Protein AF-A0A7S0WWE0-F1 (afdb_monomer_lite)

Secondary structure (DSSP, 8-state):
-HHHHHHHHHHHHHHTSPPS-------------SS--HHHHHHHHHHHHHHHHHHIIIIIHHHHGGGS-SS--GGG-HHHHHHHHHHHHHHHHHHHHHHHHHTT--HHHHHHHHHHHHHHHHHHHHHHHHTGGGGTTS-HHHHHHHHHHHHHHHHHHHHHHHHHHHHSTT-HHHHHHHHHHHHHHHHHHHHHTTT-HHHHHHHHHHHHHHHHHHHHHHHHIIIII-PPPPSSPPPPPPP-----PPPP-----TTSSS--

Radius of gyration: 21.19 Å; chains: 1; bounding box: 68×33×59 Å

Structure (mmCIF, N/CA/C/O backbone):
data_AF-A0A7S0WWE0-F1
#
_entry.id   AF-A0A7S0WWE0-F1
#
loop_
_atom_site.group_PDB
_atom_site.id
_atom_site.type_symbol
_atom_site.label_atom_id
_atom_site.label_alt_id
_atom_site.label_comp_id
_atom_site.label_asym_id
_atom_site.label_entity_id
_atom_site.label_seq_id
_atom_site.pdbx_PDB_ins_code
_atom_site.Cartn_x
_atom_site.Cartn_y
_atom_site.Cartn_z
_atom_site.occupancy
_atom_site.B_iso_or_equiv
_atom_site.auth_seq_id
_atom_site.auth_comp_id
_atom_site.auth_asym_id
_atom_site.auth_atom_id
_atom_site.pdbx_PDB_model_num
ATOM 1 N N . ALA A 1 1 ? 19.633 -5.329 -17.595 1.00 81.06 1 ALA A N 1
ATOM 2 C CA . ALA A 1 1 ? 20.422 -5.440 -16.347 1.00 81.06 1 ALA A CA 1
ATOM 3 C C . ALA A 1 1 ? 19.847 -4.589 -15.210 1.00 81.06 1 ALA A C 1
ATOM 5 O O . ALA A 1 1 ? 19.417 -5.163 -14.223 1.00 81.06 1 ALA A O 1
ATOM 6 N N . ALA A 1 2 ? 19.767 -3.256 -15.338 1.00 90.12 2 ALA A N 1
ATOM 7 C CA . ALA A 1 2 ? 19.314 -2.392 -14.237 1.00 90.12 2 ALA A CA 1
ATOM 8 C C . ALA A 1 2 ? 17.881 -2.686 -13.740 1.00 90.12 2 ALA A C 1
ATOM 10 O O . ALA A 1 2 ? 17.666 -2.713 -12.535 1.00 90.12 2 ALA A O 1
ATOM 11 N N . PHE A 1 3 ? 16.922 -2.990 -14.626 1.00 92.44 3 PHE A N 1
ATOM 12 C CA . PHE A 1 3 ? 15.552 -3.316 -14.192 1.00 92.44 3 PHE A CA 1
ATOM 13 C C . PHE A 1 3 ? 15.529 -4.560 -13.287 1.00 92.44 3 PHE A C 1
ATOM 15 O O . PHE A 1 3 ? 14.953 -4.538 -12.204 1.00 92.44 3 PHE A O 1
ATOM 22 N N . LEU A 1 4 ? 16.251 -5.614 -13.686 1.00 93.88 4 LEU A N 1
ATOM 23 C CA . LEU A 1 4 ? 16.411 -6.834 -12.890 1.00 93.88 4 LEU A CA 1
ATOM 24 C C . LEU A 1 4 ? 17.127 -6.565 -11.565 1.00 93.88 4 LEU A C 1
ATOM 26 O O . LEU A 1 4 ? 16.723 -7.105 -10.545 1.00 93.88 4 LEU A O 1
ATOM 30 N N . TYR A 1 5 ? 18.140 -5.694 -11.555 1.00 95.25 5 TYR A N 1
ATOM 31 C CA . TYR A 1 5 ? 18.809 -5.281 -10.321 1.00 95.25 5 TYR A CA 1
ATOM 32 C C . TYR A 1 5 ? 17.836 -4.612 -9.335 1.00 95.25 5 TYR A C 1
ATOM 34 O O . TYR A 1 5 ? 17.825 -4.963 -8.156 1.00 95.25 5 TYR A O 1
ATOM 42 N N . GLY A 1 6 ? 16.959 -3.722 -9.818 1.00 94.88 6 GLY A N 1
ATOM 43 C CA . GLY A 1 6 ? 15.857 -3.180 -9.015 1.00 94.88 6 GLY A CA 1
ATOM 44 C C . GLY A 1 6 ? 14.932 -4.280 -8.475 1.00 94.88 6 GLY A C 1
ATOM 45 O O . GLY A 1 6 ? 14.536 -4.244 -7.309 1.00 94.88 6 GLY A O 1
ATOM 46 N N . GLY A 1 7 ? 14.646 -5.298 -9.291 1.00 94.81 7 GLY A N 1
ATOM 47 C CA . GLY A 1 7 ? 13.857 -6.469 -8.901 1.00 94.81 7 GLY A CA 1
ATOM 48 C C . GLY A 1 7 ? 14.510 -7.284 -7.785 1.00 94.81 7 GLY A C 1
ATOM 49 O O . GLY A 1 7 ? 13.852 -7.605 -6.798 1.00 94.81 7 GLY A O 1
ATOM 50 N N . CYS A 1 8 ? 15.813 -7.551 -7.894 1.00 96.31 8 CYS A N 1
ATOM 51 C CA . CYS A 1 8 ? 16.592 -8.253 -6.875 1.00 96.31 8 CYS A CA 1
ATOM 52 C C . CYS A 1 8 ? 16.630 -7.483 -5.550 1.00 96.31 8 CYS A C 1
ATOM 54 O O . CYS A 1 8 ? 16.449 -8.087 -4.498 1.00 96.31 8 CYS A O 1
ATOM 56 N N . LEU A 1 9 ? 16.810 -6.157 -5.587 1.00 96.06 9 LEU A N 1
ATOM 57 C CA . LEU A 1 9 ? 16.776 -5.320 -4.383 1.00 96.06 9 LEU A CA 1
ATOM 58 C C . LEU A 1 9 ? 15.414 -5.380 -3.683 1.00 96.06 9 LEU A C 1
ATOM 60 O O . LEU A 1 9 ? 15.359 -5.509 -2.462 1.00 96.06 9 LEU A O 1
ATOM 64 N N . ARG A 1 10 ? 14.319 -5.317 -4.451 1.00 96.25 10 ARG A N 1
ATOM 65 C CA . ARG A 1 10 ? 12.964 -5.466 -3.905 1.00 96.25 10 ARG A CA 1
ATOM 66 C C . ARG A 1 10 ? 12.756 -6.858 -3.307 1.00 96.25 10 ARG A C 1
ATOM 68 O O . ARG A 1 10 ? 12.256 -6.960 -2.195 1.00 96.25 10 ARG A O 1
ATOM 75 N N . ALA A 1 11 ? 13.155 -7.916 -4.009 1.00 95.19 11 ALA A N 1
ATOM 76 C CA . ALA A 1 11 ? 13.026 -9.287 -3.516 1.00 95.19 11 ALA A CA 1
ATOM 77 C C . ALA A 1 11 ? 13.816 -9.505 -2.216 1.00 95.19 11 ALA A C 1
ATOM 79 O O . ALA A 1 11 ? 13.277 -10.061 -1.263 1.00 95.19 11 ALA A O 1
ATOM 80 N N . LEU A 1 12 ? 15.051 -8.997 -2.150 1.00 94.75 12 LEU A N 1
ATOM 81 C CA . LEU A 1 12 ? 15.867 -9.034 -0.939 1.00 94.75 12 LEU A CA 1
ATOM 82 C C . LEU A 1 12 ? 15.187 -8.282 0.210 1.00 94.75 12 LEU A C 1
ATOM 84 O O . LEU A 1 12 ? 15.175 -8.777 1.329 1.00 94.75 12 LEU A O 1
ATOM 88 N N . ALA A 1 13 ? 14.579 -7.123 -0.060 1.00 94.00 13 ALA A N 1
ATOM 89 C CA . ALA A 1 13 ? 13.851 -6.371 0.957 1.00 94.00 13 ALA A CA 1
ATOM 90 C C . ALA A 1 13 ? 12.669 -7.156 1.539 1.00 94.00 13 ALA A C 1
ATOM 92 O O . ALA A 1 13 ? 12.464 -7.136 2.749 1.00 94.00 13 ALA A O 1
ATOM 93 N N . LEU A 1 14 ? 11.910 -7.858 0.692 1.00 90.75 14 LEU A N 1
ATOM 94 C CA . LEU A 1 14 ? 10.770 -8.669 1.126 1.00 90.75 14 LEU A CA 1
ATOM 95 C C . LEU A 1 14 ? 11.202 -9.877 1.970 1.00 90.75 14 LEU A C 1
ATOM 97 O O . LEU A 1 14 ? 10.462 -10.279 2.857 1.00 90.75 14 LEU A O 1
ATOM 101 N N . GLN A 1 15 ? 12.405 -10.414 1.749 1.00 91.31 15 GLN A N 1
ATOM 102 C CA . GLN A 1 15 ? 12.974 -11.478 2.586 1.00 91.31 15 GLN A CA 1
ATOM 103 C C . GLN A 1 15 ? 13.383 -10.995 3.985 1.00 91.31 15 GLN A C 1
ATOM 105 O O . GLN A 1 15 ? 13.462 -11.809 4.898 1.00 91.31 15 GLN A O 1
ATOM 110 N N . GLN A 1 16 ? 13.633 -9.691 4.165 1.00 88.00 16 GLN A N 1
ATOM 111 C CA . GLN A 1 16 ? 13.931 -9.109 5.481 1.00 88.00 16 GLN A CA 1
ATOM 112 C C . GLN A 1 16 ? 12.673 -8.873 6.329 1.00 88.00 16 GLN A C 1
ATOM 114 O O . GLN A 1 16 ? 12.781 -8.523 7.506 1.00 88.00 16 GLN A O 1
ATOM 119 N N . LEU A 1 17 ? 11.477 -8.994 5.743 1.00 84.94 17 LEU A N 1
ATOM 120 C CA . LEU A 1 17 ? 10.232 -8.820 6.480 1.00 84.94 17 LEU A CA 1
ATOM 121 C C . LEU A 1 17 ? 9.918 -10.100 7.265 1.00 84.94 17 LEU A C 1
ATOM 123 O O . LEU A 1 17 ? 10.020 -11.193 6.704 1.00 84.94 17 LEU A O 1
ATOM 127 N N . PRO A 1 18 ? 9.542 -9.989 8.552 1.00 74.69 18 PRO A N 1
ATOM 128 C CA . PRO A 1 18 ? 9.129 -11.154 9.319 1.00 74.69 18 PRO A CA 1
ATOM 129 C C . PRO A 1 18 ? 7.898 -11.799 8.660 1.00 74.69 18 PRO A C 1
ATOM 131 O O . PRO A 1 18 ? 7.066 -11.078 8.099 1.00 74.69 18 PRO A O 1
ATOM 134 N N . PRO A 1 19 ? 7.756 -13.135 8.715 1.00 60.62 19 PRO A N 1
ATOM 135 C CA . PRO A 1 19 ? 6.516 -13.783 8.307 1.00 60.62 19 PRO A CA 1
ATOM 136 C C . PRO A 1 19 ? 5.354 -13.254 9.164 1.00 60.62 19 PRO A C 1
ATOM 138 O O . PRO A 1 19 ? 5.551 -12.958 10.342 1.00 60.62 19 PRO A O 1
ATOM 141 N N . ASP A 1 20 ? 4.155 -13.146 8.579 1.00 54.38 20 ASP A N 1
ATOM 142 C CA . ASP A 1 20 ? 2.918 -12.637 9.207 1.00 54.38 20 ASP A CA 1
ATOM 143 C C . ASP A 1 20 ? 2.376 -13.560 10.333 1.00 54.38 20 ASP A C 1
ATOM 145 O O . ASP A 1 20 ? 1.205 -13.936 10.355 1.00 54.38 20 ASP A O 1
ATOM 149 N N . SER A 1 21 ? 3.219 -13.977 11.278 1.00 33.00 21 SER A N 1
ATOM 150 C CA . SER A 1 21 ? 2.826 -14.694 12.491 1.00 33.00 21 SER A CA 1
ATOM 151 C C . SER A 1 21 ? 2.664 -13.715 13.659 1.00 33.00 21 SER A C 1
ATOM 153 O O . SER A 1 21 ? 3.581 -12.931 13.918 1.00 33.00 21 SER A O 1
ATOM 155 N N . PRO A 1 22 ? 1.549 -13.762 14.411 1.00 33.97 22 PRO A N 1
ATOM 156 C CA . PRO A 1 22 ? 1.378 -12.962 15.614 1.00 33.97 22 PRO A CA 1
ATOM 157 C C . PRO A 1 22 ? 2.209 -13.582 16.743 1.00 33.97 22 PRO A C 1
ATOM 159 O O . PRO A 1 22 ? 1.710 -14.385 17.524 1.00 33.97 22 PRO A O 1
ATOM 162 N N . SER A 1 23 ? 3.494 -13.248 16.825 1.00 31.91 23 SER A N 1
ATOM 163 C CA . SER A 1 23 ? 4.279 -13.525 18.026 1.00 31.91 23 SER A CA 1
ATOM 164 C C . SER A 1 23 ? 4.277 -12.286 18.911 1.00 31.91 23 SER A C 1
ATOM 166 O O . SER A 1 23 ? 5.028 -11.333 18.699 1.00 31.91 23 SER A O 1
ATOM 168 N N . GLU A 1 24 ? 3.414 -12.315 19.923 1.00 35.09 24 GLU A N 1
ATOM 169 C CA . GLU A 1 24 ? 3.625 -11.589 21.170 1.00 35.09 24 GLU A CA 1
ATOM 170 C C . GLU A 1 24 ? 4.972 -12.025 21.762 1.00 35.09 24 GLU A C 1
ATOM 172 O O . GLU A 1 24 ? 5.032 -13.010 22.487 1.00 35.09 24 GLU A O 1
ATOM 177 N N . GLN A 1 25 ? 6.059 -11.343 21.402 1.00 37.81 25 GLN A N 1
ATOM 178 C CA . GLN A 1 25 ? 7.314 -11.276 22.156 1.00 37.81 25 GLN A CA 1
ATOM 179 C C . GLN A 1 25 ? 8.295 -10.377 21.402 1.00 37.81 25 GLN A C 1
ATOM 181 O O . GLN A 1 25 ? 9.041 -10.820 20.544 1.00 37.81 25 GLN A O 1
ATOM 186 N N . ASP A 1 26 ? 8.280 -9.097 21.755 1.00 35.47 26 ASP A N 1
ATOM 187 C CA . ASP A 1 26 ? 9.503 -8.294 21.806 1.00 35.47 26 ASP A CA 1
ATOM 188 C C . ASP A 1 26 ? 9.369 -7.341 22.999 1.00 35.47 26 ASP A C 1
ATOM 190 O O . ASP A 1 26 ? 9.285 -6.114 22.907 1.00 35.47 26 ASP A O 1
ATOM 194 N N . ALA A 1 27 ? 9.255 -7.963 24.173 1.00 36.34 27 ALA A N 1
ATOM 195 C CA . ALA A 1 27 ? 9.511 -7.308 25.437 1.00 36.34 27 ALA A CA 1
ATOM 196 C C . ALA A 1 27 ? 11.013 -7.422 25.724 1.00 36.34 27 ALA A C 1
ATOM 198 O O . ALA A 1 27 ? 11.480 -8.440 26.217 1.00 36.34 27 ALA A O 1
ATOM 199 N N . GLY A 1 28 ? 11.739 -6.342 25.442 1.00 36.06 28 GLY A N 1
ATOM 200 C CA . GLY A 1 28 ? 12.971 -6.002 26.147 1.00 36.06 28 GLY A CA 1
ATOM 201 C C . GLY A 1 28 ? 14.261 -6.664 25.668 1.00 36.06 28 GLY A C 1
ATOM 202 O O . GLY A 1 28 ? 14.694 -7.666 26.215 1.00 36.06 28 GLY A O 1
ATOM 203 N N . SER A 1 29 ? 14.996 -5.947 24.824 1.00 31.95 29 SER A N 1
ATOM 204 C CA . SER A 1 29 ? 16.431 -5.747 25.050 1.00 31.95 29 SER A CA 1
ATOM 205 C C . SER A 1 29 ? 16.872 -4.493 24.311 1.00 31.95 29 SER A C 1
ATOM 207 O O . SER A 1 29 ? 16.887 -4.436 23.082 1.00 31.95 29 SER A O 1
ATOM 209 N N . GLY A 1 30 ? 17.185 -3.452 25.079 1.00 42.09 30 GLY A N 1
ATOM 210 C CA . GLY A 1 30 ? 17.932 -2.325 24.560 1.00 42.09 30 GLY A CA 1
ATOM 211 C C . GLY A 1 30 ? 19.347 -2.784 24.256 1.00 42.09 30 GLY A C 1
ATOM 212 O O . GLY A 1 30 ? 20.075 -3.124 25.175 1.00 42.09 30 GLY A O 1
ATOM 213 N N . GLU A 1 31 ? 19.733 -2.739 22.988 1.00 31.03 31 GLU A N 1
ATOM 214 C CA . GLU A 1 31 ? 21.127 -2.588 22.595 1.00 31.03 31 GLU A CA 1
ATOM 215 C C . GLU A 1 31 ? 21.185 -1.714 21.343 1.00 31.03 31 GLU A C 1
ATOM 217 O O . GLU A 1 31 ? 20.732 -2.060 20.251 1.00 31.03 31 GLU A O 1
ATOM 222 N N . ALA A 1 32 ? 21.705 -0.507 21.548 1.00 41.16 32 ALA A N 1
ATOM 223 C CA . ALA A 1 32 ? 22.076 0.425 20.506 1.00 41.16 32 ALA A CA 1
ATOM 224 C C . ALA A 1 32 ? 23.346 -0.097 19.815 1.00 41.16 32 ALA A C 1
ATOM 226 O O . ALA A 1 32 ? 24.456 0.309 20.141 1.00 41.16 32 ALA A O 1
ATOM 227 N N . GLY A 1 33 ? 23.173 -1.016 18.866 1.00 31.06 33 GLY A N 1
ATOM 228 C CA . GLY A 1 33 ? 24.190 -1.410 17.892 1.00 31.06 33 GLY A CA 1
ATOM 229 C C . GLY A 1 33 ? 23.866 -0.801 16.529 1.00 31.06 33 GLY A C 1
ATOM 230 O O . GLY A 1 33 ? 22.721 -0.834 16.090 1.00 31.06 33 GLY A O 1
ATOM 231 N N . ALA A 1 34 ? 24.863 -0.230 15.853 1.00 35.03 34 ALA A N 1
ATOM 232 C CA . ALA A 1 34 ? 24.766 0.511 14.590 1.00 35.03 34 ALA A CA 1
ATOM 233 C C . ALA A 1 34 ? 24.442 -0.355 13.344 1.00 35.03 34 ALA A C 1
ATOM 235 O O . ALA A 1 34 ? 25.014 -0.157 12.274 1.00 35.03 34 ALA A O 1
ATOM 236 N N . GLY A 1 35 ? 23.513 -1.304 13.472 1.00 39.62 35 GLY A N 1
ATOM 237 C CA . GLY A 1 35 ? 22.853 -2.008 12.378 1.00 39.62 35 GLY A CA 1
ATOM 238 C C . GLY A 1 35 ? 21.382 -1.605 12.354 1.00 39.62 35 GLY A C 1
ATOM 239 O O . GLY A 1 35 ? 20.665 -1.744 13.343 1.00 39.62 35 GLY A O 1
ATOM 240 N N . ALA A 1 36 ? 20.910 -1.049 11.242 1.00 57.72 36 ALA A N 1
ATOM 241 C CA . ALA A 1 36 ? 19.494 -0.748 11.088 1.00 57.72 36 ALA A CA 1
ATOM 242 C C . ALA A 1 36 ? 18.719 -2.081 11.095 1.00 57.72 36 ALA A C 1
ATOM 244 O O . ALA A 1 36 ? 18.906 -2.871 10.181 1.00 57.72 36 ALA A O 1
ATOM 245 N N . GLY A 1 37 ? 17.896 -2.353 12.120 1.00 80.81 37 GLY A N 1
ATOM 246 C CA . GLY A 1 37 ? 17.170 -3.633 12.236 1.00 80.81 37 GLY A CA 1
ATOM 247 C C . GLY A 1 37 ? 16.348 -4.001 10.981 1.00 80.81 37 GLY A C 1
ATOM 248 O O . GLY A 1 37 ? 16.080 -3.111 10.169 1.00 80.81 37 GLY A O 1
ATOM 249 N N . PRO A 1 38 ? 15.883 -5.259 10.831 1.00 87.06 38 PRO A N 1
ATOM 250 C CA . PRO A 1 38 ? 15.421 -5.826 9.550 1.00 87.06 38 PRO A CA 1
ATOM 251 C C . PRO A 1 38 ? 14.414 -4.961 8.772 1.00 87.06 38 PRO A C 1
ATOM 253 O O . PRO A 1 38 ? 14.542 -4.753 7.568 1.00 87.06 38 PRO A O 1
ATOM 256 N N . LEU A 1 39 ? 13.460 -4.335 9.471 1.00 89.06 39 LEU A N 1
ATOM 257 C CA . LEU A 1 39 ? 12.479 -3.423 8.866 1.00 89.06 39 LEU A CA 1
ATOM 258 C C . LEU A 1 39 ? 13.109 -2.144 8.281 1.00 89.06 39 LEU A C 1
ATOM 260 O O . LEU A 1 39 ? 12.661 -1.626 7.260 1.00 89.06 39 LEU A O 1
ATOM 264 N N . ALA A 1 40 ? 14.131 -1.592 8.934 1.00 90.94 40 ALA A N 1
ATOM 265 C CA . ALA A 1 40 ? 14.839 -0.406 8.457 1.00 90.94 40 ALA A CA 1
ATOM 266 C C . ALA A 1 40 ? 15.753 -0.730 7.264 1.00 90.94 40 ALA A C 1
ATOM 268 O O . ALA A 1 40 ? 15.886 0.088 6.346 1.00 90.94 40 ALA A O 1
ATOM 269 N N . GLU A 1 41 ? 16.337 -1.928 7.253 1.00 93.25 41 GLU A N 1
ATOM 270 C CA . GLU A 1 41 ? 17.057 -2.452 6.097 1.00 93.25 41 GLU A CA 1
ATOM 271 C C . GLU A 1 41 ? 16.115 -2.665 4.904 1.00 93.25 41 GLU A C 1
ATOM 273 O O . GLU A 1 41 ? 16.391 -2.146 3.820 1.00 93.25 41 GLU A O 1
ATOM 278 N N . ALA A 1 42 ? 14.951 -3.292 5.113 1.00 94.69 42 ALA A N 1
ATOM 279 C CA . ALA A 1 42 ? 13.924 -3.465 4.084 1.00 94.69 42 ALA A CA 1
ATOM 280 C C . ALA A 1 42 ? 13.511 -2.124 3.449 1.00 94.69 42 ALA A C 1
ATOM 282 O O . ALA A 1 42 ? 13.517 -1.980 2.226 1.00 94.69 42 ALA A O 1
ATOM 283 N N . VAL A 1 43 ? 13.238 -1.096 4.265 1.00 96.00 43 VAL A N 1
ATOM 284 C CA . VAL A 1 43 ? 12.928 0.263 3.775 1.00 96.00 43 VAL A CA 1
ATOM 285 C C . VAL A 1 43 ? 14.075 0.835 2.941 1.00 96.00 43 VAL A C 1
ATOM 287 O O . VAL A 1 43 ? 13.840 1.457 1.904 1.00 96.00 43 VAL A O 1
ATOM 290 N N . THR A 1 44 ? 15.320 0.631 3.369 1.00 96.38 44 THR A N 1
ATOM 291 C CA . THR A 1 44 ? 16.498 1.116 2.639 1.00 96.38 44 THR A CA 1
ATOM 292 C C . THR A 1 44 ? 16.625 0.428 1.280 1.00 96.38 44 THR A C 1
ATOM 294 O O . THR A 1 44 ? 16.813 1.102 0.266 1.00 96.38 44 THR A O 1
ATOM 297 N N . LEU A 1 45 ? 16.465 -0.893 1.232 1.00 97.19 45 LEU A N 1
ATOM 298 C CA . LEU A 1 45 ? 16.512 -1.677 -0.001 1.00 97.19 45 LEU A CA 1
ATOM 299 C C . LEU A 1 45 ? 15.383 -1.302 -0.970 1.00 97.19 45 LEU A C 1
ATOM 301 O O . LEU A 1 45 ? 15.646 -1.096 -2.154 1.00 97.19 45 LEU A O 1
ATOM 305 N N . LEU A 1 46 ? 14.158 -1.111 -0.476 1.00 97.81 46 LEU A N 1
ATOM 306 C CA . LEU A 1 46 ? 13.024 -0.661 -1.289 1.00 97.81 46 LEU A CA 1
ATOM 307 C C . LEU A 1 46 ? 13.253 0.739 -1.870 1.00 97.81 46 LEU A C 1
ATOM 309 O O . LEU A 1 46 ? 12.987 0.976 -3.047 1.00 97.81 46 LEU A O 1
ATOM 313 N N . ARG A 1 47 ? 13.823 1.665 -1.091 1.00 98.19 47 ARG A N 1
ATOM 314 C CA . ARG A 1 47 ? 14.189 3.002 -1.590 1.00 98.19 47 ARG A CA 1
ATOM 315 C C . ARG A 1 47 ? 15.298 2.955 -2.641 1.00 98.19 47 ARG A C 1
ATOM 317 O O . ARG A 1 47 ? 15.266 3.753 -3.579 1.00 98.19 47 ARG A O 1
ATOM 324 N N . ARG A 1 48 ? 16.256 2.030 -2.514 1.00 97.69 48 ARG A N 1
ATOM 325 C CA . ARG A 1 48 ? 17.275 1.771 -3.547 1.00 97.69 48 ARG A CA 1
ATOM 326 C C . ARG A 1 48 ? 16.647 1.204 -4.816 1.00 97.69 48 ARG A C 1
ATOM 328 O O . ARG A 1 48 ? 16.943 1.707 -5.893 1.00 97.69 48 ARG A O 1
ATOM 335 N N . ALA A 1 49 ? 15.750 0.226 -4.694 1.00 97.88 49 ALA A N 1
ATOM 336 C CA . ALA A 1 49 ? 15.013 -0.331 -5.827 1.00 97.88 49 ALA A CA 1
ATOM 337 C C . ALA A 1 49 ? 14.215 0.758 -6.563 1.00 97.88 49 ALA A C 1
ATOM 339 O O . ALA A 1 49 ? 14.359 0.909 -7.775 1.00 97.88 49 ALA A O 1
ATOM 340 N N . ALA A 1 50 ? 13.470 1.588 -5.822 1.00 98.00 50 ALA A N 1
ATOM 341 C CA . ALA A 1 50 ? 12.755 2.740 -6.371 1.00 98.00 50 ALA A CA 1
ATOM 342 C C . ALA A 1 50 ? 13.692 3.693 -7.130 1.00 98.00 50 ALA A C 1
ATOM 344 O O . ALA A 1 50 ? 13.360 4.150 -8.216 1.00 98.00 50 ALA A O 1
ATOM 345 N N . GLY A 1 51 ? 14.885 3.946 -6.589 1.00 97.81 51 GLY A N 1
ATOM 346 C CA . GLY A 1 51 ? 15.927 4.741 -7.237 1.00 97.81 51 GLY A CA 1
ATOM 347 C C . GLY A 1 51 ? 16.399 4.207 -8.584 1.00 97.81 51 GLY A C 1
ATOM 348 O O . GLY A 1 51 ? 16.600 4.971 -9.525 1.00 97.81 51 GLY A O 1
ATOM 349 N N . VAL A 1 52 ? 16.562 2.887 -8.689 1.00 97.62 52 VAL A N 1
ATOM 350 C CA . VAL A 1 52 ? 16.962 2.221 -9.936 1.00 97.62 52 VAL A CA 1
ATOM 351 C C . VAL A 1 52 ? 15.874 2.369 -11.000 1.00 97.62 52 VAL A C 1
ATOM 353 O O . VAL A 1 52 ? 16.178 2.719 -12.142 1.00 97.62 52 VAL A O 1
ATOM 356 N N . TYR A 1 53 ? 14.612 2.132 -10.633 1.00 97.88 53 TYR A N 1
ATOM 357 C CA . TYR A 1 53 ? 13.478 2.276 -11.549 1.00 97.88 53 TYR A CA 1
ATOM 358 C C . TYR A 1 53 ? 13.239 3.732 -11.963 1.00 97.88 53 TYR A C 1
ATOM 360 O O . TYR A 1 53 ? 12.977 3.997 -13.136 1.00 97.88 53 TYR A O 1
ATOM 368 N N . ASP A 1 54 ? 13.407 4.678 -11.036 1.00 97.38 54 ASP A N 1
ATOM 369 C CA . ASP A 1 54 ? 13.306 6.112 -11.304 1.00 97.38 54 ASP A CA 1
ATOM 370 C C . ASP A 1 54 ? 14.387 6.569 -12.289 1.00 97.38 54 ASP A C 1
ATOM 372 O O . ASP A 1 54 ? 14.084 7.161 -13.326 1.00 97.38 54 ASP A O 1
ATOM 376 N N . TRP A 1 55 ? 15.643 6.183 -12.046 1.00 96.50 55 TRP A N 1
ATOM 377 C CA . TRP A 1 55 ? 16.741 6.459 -12.969 1.00 96.50 55 TRP A CA 1
ATOM 378 C C . TRP A 1 55 ? 16.489 5.857 -14.358 1.00 96.50 55 TRP A C 1
ATOM 380 O O . TRP A 1 55 ? 16.732 6.514 -15.373 1.00 96.50 55 TRP A O 1
ATOM 390 N N . LEU A 1 56 ? 15.965 4.630 -14.429 1.00 95.00 56 LEU A N 1
ATOM 391 C CA . LEU A 1 56 ? 15.593 4.008 -15.700 1.00 95.00 56 LEU A CA 1
ATOM 392 C C . LEU A 1 56 ? 14.507 4.796 -16.429 1.00 95.00 56 LEU A C 1
ATOM 394 O O . LEU A 1 56 ? 14.639 5.026 -17.628 1.00 95.00 56 LEU A O 1
ATOM 398 N N . ALA A 1 57 ? 13.461 5.222 -15.727 1.00 95.25 57 ALA A N 1
ATOM 399 C CA . ALA A 1 57 ? 12.347 5.947 -16.322 1.00 95.25 57 ALA A CA 1
ATOM 400 C C . ALA A 1 57 ? 12.736 7.357 -16.794 1.00 95.25 57 ALA A C 1
ATOM 402 O O . ALA A 1 57 ? 12.260 7.801 -17.839 1.00 95.25 57 ALA A O 1
ATOM 403 N N . VAL A 1 58 ? 13.586 8.058 -16.039 1.00 95.19 58 VAL A N 1
ATOM 404 C CA . VAL A 1 58 ? 13.942 9.464 -16.295 1.00 95.19 58 VAL A CA 1
ATOM 405 C C . VAL A 1 58 ? 15.153 9.599 -17.218 1.00 95.19 58 VAL A C 1
ATOM 407 O O . VAL A 1 58 ? 15.171 10.470 -18.084 1.00 95.19 58 VAL A O 1
ATOM 410 N N . TRP A 1 59 ? 16.163 8.741 -17.063 1.00 92.38 59 TRP A N 1
ATOM 411 C CA . TRP A 1 59 ? 17.445 8.879 -17.760 1.00 92.38 59 TRP A CA 1
ATOM 412 C C . TRP A 1 59 ? 17.766 7.705 -18.678 1.00 92.38 59 TRP A C 1
ATOM 414 O O . TRP A 1 59 ? 18.179 7.919 -19.817 1.00 92.38 59 TRP A O 1
ATOM 424 N N . GLY A 1 60 ? 17.605 6.473 -18.196 1.00 90.75 60 GLY A N 1
ATOM 425 C CA . GLY A 1 60 ? 18.050 5.277 -18.910 1.00 90.75 60 GLY A CA 1
ATOM 426 C C . GLY A 1 60 ? 17.273 5.029 -20.203 1.00 90.75 60 GLY A C 1
ATOM 427 O O . GLY A 1 60 ? 17.837 5.076 -21.296 1.00 90.75 60 GLY A O 1
ATOM 428 N N . LEU A 1 61 ? 15.970 4.778 -20.079 1.00 92.31 61 LEU A N 1
ATOM 429 C CA . LEU A 1 61 ? 15.097 4.388 -21.184 1.00 92.31 61 LEU A CA 1
ATOM 430 C C . LEU A 1 61 ? 14.889 5.501 -22.219 1.00 92.31 61 LEU A C 1
ATOM 432 O O . LEU A 1 61 ? 15.019 5.190 -23.402 1.00 92.31 61 LEU A O 1
ATOM 436 N N . PRO A 1 62 ? 14.662 6.783 -21.857 1.00 93.38 62 PRO A N 1
ATOM 437 C CA . PRO A 1 62 ? 14.501 7.843 -22.857 1.00 93.38 62 PRO A CA 1
ATOM 438 C C . PRO A 1 62 ? 15.676 7.957 -23.840 1.00 93.38 62 PRO A C 1
ATOM 440 O O . PRO A 1 62 ? 15.468 8.223 -25.020 1.00 93.38 62 PRO A O 1
ATOM 443 N N . ARG A 1 63 ? 16.911 7.685 -23.392 1.00 90.69 63 ARG A N 1
ATOM 444 C CA . ARG A 1 63 ? 18.120 7.743 -24.237 1.00 90.69 63 ARG A CA 1
ATOM 445 C C . ARG A 1 63 ? 18.221 6.614 -25.258 1.00 90.69 63 ARG A C 1
ATOM 447 O O . ARG A 1 63 ? 18.900 6.764 -26.271 1.00 90.69 63 ARG A O 1
ATOM 454 N N . VAL A 1 64 ? 17.587 5.478 -24.984 1.00 88.06 64 VAL A N 1
ATOM 455 C CA . VAL A 1 64 ? 17.623 4.297 -25.858 1.00 88.06 64 VAL A CA 1
ATOM 456 C C . VAL A 1 64 ? 16.285 4.028 -26.538 1.00 88.06 64 VAL A C 1
ATOM 458 O O . VAL A 1 64 ? 16.235 3.196 -27.434 1.00 88.06 64 VAL A O 1
ATOM 461 N N . ALA A 1 65 ? 15.225 4.759 -26.176 1.00 85.12 65 ALA A N 1
ATOM 462 C CA . ALA A 1 65 ? 13.853 4.526 -26.619 1.00 85.12 65 ALA A CA 1
ATOM 463 C C . ALA A 1 65 ? 13.707 4.462 -28.145 1.00 85.12 65 ALA A C 1
ATOM 465 O O . ALA A 1 65 ? 13.011 3.583 -28.643 1.00 85.12 65 ALA A O 1
ATOM 466 N N . ALA A 1 66 ? 14.406 5.336 -28.877 1.00 84.31 66 ALA A N 1
ATOM 467 C CA . ALA A 1 66 ? 14.380 5.372 -30.342 1.00 84.31 66 ALA A CA 1
ATOM 468 C C . ALA A 1 66 ? 15.046 4.153 -31.008 1.00 84.31 66 ALA A C 1
ATOM 470 O O . ALA A 1 66 ? 14.811 3.890 -32.181 1.00 84.31 66 ALA A O 1
ATOM 471 N N . LYS A 1 67 ? 15.892 3.421 -30.274 1.00 88.50 67 LYS A N 1
ATOM 472 C CA . LYS A 1 67 ? 16.596 2.222 -30.755 1.00 88.50 67 LYS A CA 1
ATOM 473 C C . LYS A 1 67 ? 15.888 0.926 -30.360 1.00 88.50 67 LYS A C 1
ATOM 475 O O . LYS A 1 67 ? 16.336 -0.147 -30.750 1.00 88.50 67 LYS A O 1
ATOM 480 N N . LEU A 1 68 ? 14.839 1.010 -29.540 1.00 86.19 68 LEU A N 1
ATOM 481 C CA . LEU A 1 68 ? 14.105 -0.160 -29.080 1.00 86.19 68 LEU A CA 1
ATOM 482 C C . LEU A 1 68 ? 13.061 -0.580 -30.123 1.00 86.19 68 LEU A C 1
ATOM 484 O O . LEU A 1 68 ? 12.407 0.290 -30.701 1.00 86.19 68 LEU A O 1
ATOM 488 N N . PRO A 1 69 ? 12.860 -1.892 -30.335 1.00 85.19 69 PRO A N 1
ATOM 489 C CA . PRO A 1 69 ? 11.785 -2.382 -31.188 1.00 85.19 69 PRO A CA 1
ATOM 490 C C . PRO A 1 69 ? 10.414 -1.995 -30.616 1.00 85.19 69 PRO A C 1
ATOM 492 O O . PRO A 1 69 ? 10.276 -1.730 -29.418 1.00 85.19 69 PRO A O 1
ATOM 495 N N . ALA A 1 70 ? 9.395 -1.974 -31.480 1.00 81.31 70 ALA A N 1
ATOM 496 C CA . ALA A 1 70 ? 8.013 -1.731 -31.066 1.00 81.31 70 ALA A CA 1
ATOM 497 C C . ALA A 1 70 ? 7.496 -2.853 -30.147 1.00 81.31 70 ALA A C 1
ATOM 499 O O . ALA A 1 70 ? 6.878 -2.571 -29.123 1.00 81.31 70 ALA A O 1
ATOM 500 N N . ASP A 1 71 ? 7.824 -4.107 -30.474 1.00 82.50 71 ASP A N 1
ATOM 501 C CA . ASP A 1 71 ? 7.537 -5.288 -29.654 1.00 82.50 71 ASP A CA 1
ATOM 502 C C . ASP A 1 71 ? 8.651 -5.509 -28.621 1.00 82.50 71 ASP A C 1
ATOM 504 O O . ASP A 1 71 ? 9.509 -6.385 -28.739 1.00 82.50 71 ASP A O 1
ATOM 508 N N . ARG A 1 72 ? 8.719 -4.600 -27.650 1.00 86.12 72 ARG A N 1
ATOM 509 C CA . ARG A 1 72 ? 9.685 -4.656 -26.549 1.00 86.12 72 ARG A CA 1
ATOM 510 C C . ARG A 1 72 ? 9.012 -5.150 -25.269 1.00 86.12 72 ARG A C 1
ATOM 512 O O . ARG A 1 72 ? 7.846 -4.835 -25.036 1.00 86.12 72 ARG A O 1
ATOM 519 N N . PRO A 1 73 ? 9.755 -5.846 -24.395 1.00 88.19 73 PRO A N 1
ATOM 520 C CA . PRO A 1 73 ? 9.235 -6.275 -23.105 1.00 88.19 73 PRO A CA 1
ATOM 521 C C . PRO A 1 73 ? 8.847 -5.077 -22.227 1.00 88.19 73 PRO A C 1
ATOM 523 O O . PRO A 1 73 ? 9.411 -3.982 -22.345 1.00 88.19 73 PRO A O 1
ATOM 526 N N . ALA A 1 74 ? 7.891 -5.296 -21.323 1.00 88.00 74 ALA A N 1
ATOM 527 C CA . ALA A 1 74 ? 7.297 -4.237 -20.512 1.00 88.00 74 ALA A CA 1
ATOM 528 C C . ALA A 1 74 ? 8.313 -3.551 -19.585 1.00 88.00 74 ALA A C 1
ATOM 530 O O . ALA A 1 74 ? 8.198 -2.367 -19.286 1.00 88.00 74 ALA A O 1
ATOM 531 N N . GLU A 1 75 ? 9.362 -4.264 -19.189 1.00 90.19 75 GLU A N 1
ATOM 532 C CA . GLU A 1 75 ? 10.493 -3.781 -18.398 1.00 90.19 75 GLU A CA 1
ATOM 533 C C . GLU A 1 75 ? 11.287 -2.662 -19.093 1.00 90.19 75 GLU A C 1
ATOM 535 O O . GLU A 1 75 ? 12.037 -1.932 -18.441 1.00 90.19 75 GLU A O 1
ATOM 540 N N . LEU A 1 76 ? 11.131 -2.511 -20.413 1.00 90.44 76 LEU A N 1
ATOM 541 C CA . LEU A 1 76 ? 11.745 -1.444 -21.206 1.00 90.44 76 LEU A CA 1
ATOM 542 C C . LEU A 1 76 ? 10.798 -0.264 -21.464 1.00 90.44 76 LEU A C 1
ATOM 544 O O . LEU A 1 76 ? 11.122 0.632 -22.247 1.00 90.44 76 LEU A O 1
ATOM 548 N N . LEU A 1 77 ? 9.640 -0.235 -20.802 1.00 91.38 77 LEU A N 1
ATOM 549 C CA . LEU A 1 77 ? 8.686 0.865 -20.874 1.00 91.38 77 LEU A CA 1
ATOM 550 C C . LEU A 1 77 ? 8.943 1.882 -19.759 1.00 91.38 77 LEU A C 1
ATOM 552 O O . LEU A 1 77 ? 9.115 1.539 -18.588 1.00 91.38 77 LEU A O 1
ATOM 556 N N . ILE A 1 78 ? 8.921 3.167 -20.120 1.00 93.38 78 ILE A N 1
ATOM 557 C CA . ILE A 1 78 ? 9.075 4.274 -19.162 1.00 93.38 78 ILE A CA 1
ATOM 558 C C . ILE A 1 78 ? 7.939 4.242 -18.129 1.00 93.38 78 ILE A C 1
ATOM 560 O O . ILE A 1 78 ? 8.173 4.455 -16.939 1.00 93.38 78 ILE A O 1
ATOM 564 N N . SER A 1 79 ? 6.717 3.947 -18.577 1.00 93.25 79 SER A N 1
ATOM 565 C CA . SER A 1 79 ? 5.523 3.796 -17.741 1.00 93.25 79 SER A CA 1
ATOM 566 C C . SER A 1 79 ? 5.675 2.662 -16.718 1.00 93.25 79 SER A C 1
ATOM 568 O O . SER A 1 79 ? 5.312 2.838 -15.552 1.00 93.25 79 SER A O 1
ATOM 570 N N . MET A 1 80 ? 6.291 1.539 -17.101 1.00 93.75 80 MET A N 1
ATOM 571 C CA . MET A 1 80 ? 6.612 0.445 -16.178 1.00 93.75 80 MET A CA 1
ATOM 572 C C . MET A 1 80 ? 7.644 0.873 -15.132 1.00 93.75 80 MET A C 1
ATOM 574 O O . MET A 1 80 ? 7.437 0.637 -13.943 1.00 93.75 80 MET A O 1
ATOM 578 N N . GLY A 1 81 ? 8.717 1.561 -15.543 1.00 95.00 81 GLY A N 1
ATOM 579 C CA . GLY A 1 81 ? 9.705 2.115 -14.611 1.00 95.00 81 GLY A CA 1
ATOM 580 C C . GLY A 1 81 ? 9.059 3.032 -13.569 1.00 95.00 81 GLY A C 1
ATOM 581 O O . GLY A 1 81 ? 9.222 2.816 -12.372 1.00 95.00 81 GLY A O 1
ATOM 582 N N . LYS A 1 82 ? 8.223 3.984 -14.006 1.00 96.31 82 LYS A N 1
ATOM 583 C CA . LYS A 1 82 ? 7.463 4.867 -13.102 1.00 96.31 82 LYS A CA 1
ATOM 584 C C . LYS A 1 82 ? 6.554 4.088 -12.150 1.00 96.31 82 LYS A C 1
ATOM 586 O O . LYS A 1 82 ? 6.529 4.385 -10.958 1.00 96.31 82 LYS A O 1
ATOM 591 N N . THR A 1 83 ? 5.838 3.086 -12.659 1.00 95.75 83 THR A N 1
ATOM 592 C CA . THR A 1 83 ? 4.941 2.245 -11.851 1.00 95.75 83 THR A CA 1
ATOM 593 C C . THR A 1 83 ? 5.721 1.501 -10.769 1.00 95.75 83 THR A C 1
ATOM 595 O O . THR A 1 83 ? 5.349 1.552 -9.599 1.00 95.75 83 THR A O 1
ATOM 598 N N . MET A 1 84 ? 6.842 0.870 -11.125 1.00 96.75 84 MET A N 1
ATOM 599 C CA . MET A 1 84 ? 7.673 0.128 -10.175 1.00 96.75 84 MET A CA 1
ATOM 600 C C . MET A 1 84 ? 8.359 1.033 -9.148 1.00 96.75 84 MET A C 1
ATOM 602 O O . MET A 1 84 ? 8.485 0.636 -7.989 1.00 96.75 84 MET A O 1
ATOM 606 N N . THR A 1 85 ? 8.725 2.268 -9.514 1.00 98.06 85 THR A N 1
ATOM 607 C CA . THR A 1 85 ? 9.156 3.283 -8.539 1.00 98.06 85 THR A CA 1
ATOM 608 C C . THR A 1 85 ? 8.080 3.507 -7.480 1.00 98.06 85 THR A C 1
ATOM 610 O O . THR A 1 85 ? 8.384 3.447 -6.289 1.00 98.06 85 THR A O 1
ATOM 613 N N . GLN A 1 86 ? 6.824 3.714 -7.893 1.00 98.12 86 GLN A N 1
ATOM 614 C CA . GLN A 1 86 ? 5.715 3.927 -6.958 1.00 98.12 86 GLN A CA 1
ATOM 615 C C . GLN A 1 86 ? 5.445 2.697 -6.090 1.00 98.12 86 GLN A C 1
ATOM 617 O O . GLN A 1 86 ? 5.298 2.847 -4.882 1.00 98.12 86 GLN A O 1
ATOM 622 N N . VAL A 1 87 ? 5.472 1.487 -6.661 1.00 97.50 87 VAL A N 1
ATOM 623 C CA . VAL A 1 87 ? 5.318 0.228 -5.906 1.00 97.50 87 VAL A CA 1
ATOM 624 C C . VAL A 1 87 ? 6.360 0.123 -4.793 1.00 97.50 87 VAL A C 1
ATOM 626 O O . VAL A 1 87 ? 6.006 -0.064 -3.631 1.00 97.50 87 VAL A O 1
ATOM 629 N N . CYS A 1 88 ? 7.644 0.296 -5.118 1.00 98.12 88 CYS A N 1
ATOM 630 C CA . CYS A 1 88 ? 8.711 0.187 -4.125 1.00 98.12 88 CYS A CA 1
ATOM 631 C C . CYS A 1 88 ? 8.606 1.257 -3.030 1.00 98.12 88 CYS A C 1
ATOM 633 O O . CYS A 1 88 ? 8.875 0.975 -1.862 1.00 98.12 88 CYS A O 1
ATOM 635 N N . LEU A 1 89 ? 8.205 2.484 -3.379 1.00 98.50 89 LEU A N 1
ATOM 636 C CA . LEU A 1 89 ? 7.958 3.525 -2.382 1.00 98.50 89 LEU A CA 1
ATOM 637 C C . LEU A 1 89 ? 6.733 3.206 -1.522 1.00 98.50 89 LEU A C 1
ATOM 639 O O . LEU A 1 89 ? 6.797 3.378 -0.309 1.00 98.50 89 LEU A O 1
ATOM 643 N N . ALA A 1 90 ? 5.642 2.717 -2.108 1.00 98.25 90 ALA A N 1
ATOM 644 C CA . ALA A 1 90 ? 4.433 2.369 -1.372 1.00 98.25 90 ALA A CA 1
ATOM 645 C C . ALA A 1 90 ? 4.710 1.264 -0.342 1.00 98.25 90 ALA A C 1
ATOM 647 O O . ALA A 1 90 ? 4.318 1.392 0.818 1.00 98.25 90 ALA A O 1
ATOM 648 N N . GLU A 1 91 ? 5.475 0.238 -0.723 1.00 97.44 91 GLU A N 1
ATOM 649 C CA . GLU A 1 91 ? 5.944 -0.818 0.180 1.00 97.44 91 GLU A CA 1
ATOM 650 C C . GLU A 1 91 ? 6.848 -0.257 1.291 1.00 97.44 91 GLU A C 1
ATOM 652 O O . GLU A 1 91 ? 6.646 -0.552 2.470 1.00 97.44 91 GLU A O 1
ATOM 657 N N . ALA A 1 92 ? 7.801 0.622 0.959 1.00 97.50 92 ALA A N 1
ATOM 658 C CA . ALA A 1 92 ? 8.678 1.247 1.953 1.00 97.50 92 ALA A CA 1
ATOM 659 C C . ALA A 1 92 ? 7.893 2.119 2.952 1.00 97.50 92 ALA A C 1
ATOM 661 O O . ALA A 1 92 ? 8.181 2.144 4.155 1.00 97.50 92 ALA A O 1
ATOM 662 N N . GLN A 1 93 ? 6.885 2.837 2.457 1.00 97.94 93 GLN A N 1
ATOM 663 C CA . GLN A 1 93 ? 5.986 3.647 3.265 1.00 97.94 93 GLN A CA 1
ATOM 664 C C . GLN A 1 93 ? 5.113 2.760 4.164 1.00 97.94 93 GLN A C 1
ATOM 666 O O . GLN A 1 93 ? 4.958 3.083 5.341 1.00 97.94 93 GLN A O 1
ATOM 671 N N . ALA A 1 94 ? 4.613 1.625 3.663 1.00 96.81 94 ALA A N 1
ATOM 672 C CA . ALA A 1 94 ? 3.838 0.661 4.445 1.00 96.81 94 ALA A CA 1
ATOM 673 C C . ALA A 1 94 ? 4.644 0.104 5.627 1.00 96.81 94 ALA A C 1
ATOM 675 O O . ALA A 1 94 ? 4.158 0.102 6.758 1.00 96.81 94 ALA A O 1
ATOM 676 N N . VAL A 1 95 ? 5.903 -0.292 5.399 1.00 95.62 95 VAL A N 1
ATOM 677 C CA . VAL A 1 95 ? 6.803 -0.763 6.469 1.00 95.62 95 VAL A CA 1
ATOM 678 C C . VAL A 1 95 ? 7.047 0.340 7.506 1.00 95.62 95 VAL A C 1
ATOM 680 O O . VAL A 1 95 ? 7.039 0.092 8.714 1.00 95.62 95 VAL A O 1
ATOM 683 N N . THR A 1 96 ? 7.206 1.585 7.051 1.00 95.00 96 THR A N 1
ATOM 684 C CA . THR A 1 96 ? 7.376 2.748 7.935 1.00 95.00 96 THR A CA 1
ATOM 685 C C . THR A 1 96 ? 6.126 3.007 8.785 1.00 95.00 96 THR A C 1
ATOM 687 O O . THR A 1 96 ? 6.245 3.223 9.993 1.00 95.00 96 THR A O 1
ATOM 690 N N . ALA A 1 97 ? 4.934 2.950 8.183 1.00 95.44 97 ALA A N 1
ATOM 691 C CA . ALA A 1 97 ? 3.655 3.127 8.868 1.00 95.44 97 ALA A CA 1
ATOM 692 C C . ALA A 1 97 ? 3.399 2.010 9.891 1.00 95.44 97 ALA A C 1
ATOM 694 O O . ALA A 1 97 ? 3.025 2.284 11.032 1.00 95.44 97 ALA A O 1
ATOM 695 N N . HIS A 1 98 ? 3.687 0.761 9.519 1.00 93.19 98 HIS A N 1
ATOM 696 C CA . HIS A 1 98 ? 3.585 -0.392 10.410 1.00 93.19 98 HIS A CA 1
ATOM 697 C C . HIS A 1 98 ? 4.488 -0.234 11.643 1.00 93.19 98 HIS A C 1
ATOM 699 O O . HIS A 1 98 ? 4.023 -0.329 12.780 1.00 93.19 98 HIS A O 1
ATOM 705 N N . ARG A 1 99 ? 5.761 0.126 11.434 1.00 91.75 99 ARG A N 1
ATOM 706 C CA . ARG A 1 99 ? 6.718 0.377 12.522 1.00 91.75 99 ARG A CA 1
ATOM 707 C C . ARG A 1 99 ? 6.289 1.535 13.429 1.00 91.75 99 ARG A C 1
ATOM 709 O O . ARG A 1 99 ? 6.538 1.497 14.633 1.00 91.75 99 ARG A O 1
ATOM 716 N N . ALA A 1 100 ? 5.666 2.577 12.875 1.00 91.81 100 ALA A N 1
ATOM 717 C CA . ALA A 1 100 ? 5.134 3.685 13.667 1.00 91.81 100 ALA A CA 1
ATOM 718 C C . ALA A 1 100 ? 3.994 3.222 14.594 1.00 91.81 100 ALA A C 1
ATOM 720 O O . ALA A 1 100 ? 3.988 3.598 15.769 1.00 91.81 100 ALA A O 1
ATOM 721 N N . GLY A 1 101 ? 3.101 2.358 14.097 1.00 89.06 101 GLY A N 1
ATOM 722 C CA . GLY A 1 101 ? 2.036 1.738 14.891 1.00 89.06 101 GLY A CA 1
ATOM 723 C C . GLY A 1 101 ? 2.567 0.878 16.042 1.00 89.06 101 GLY A C 1
ATOM 724 O O . GLY A 1 101 ? 2.126 1.035 17.178 1.00 89.06 101 GLY A O 1
ATOM 725 N N . GLN A 1 102 ? 3.588 0.048 15.791 1.00 88.25 102 GLN A N 1
ATOM 726 C CA . GLN A 1 102 ? 4.223 -0.787 16.827 1.00 88.25 102 GLN A CA 1
ATOM 727 C C . GLN A 1 102 ? 4.863 0.038 17.956 1.00 88.25 102 GLN A C 1
ATOM 729 O O . GLN A 1 102 ? 4.844 -0.351 19.120 1.00 88.25 102 GLN A O 1
ATOM 734 N N . ARG A 1 103 ? 5.403 1.217 17.629 1.00 85.56 103 ARG A N 1
ATOM 735 C CA . ARG A 1 103 ? 6.068 2.117 18.587 1.00 85.56 103 ARG A CA 1
ATOM 736 C C . ARG A 1 103 ? 5.113 2.952 19.438 1.00 85.56 103 ARG A C 1
ATOM 738 O O . ARG A 1 103 ? 5.566 3.879 20.102 1.00 85.56 103 ARG A O 1
ATOM 745 N N . ARG A 1 104 ? 3.809 2.654 19.402 1.00 74.69 104 ARG A N 1
ATOM 746 C CA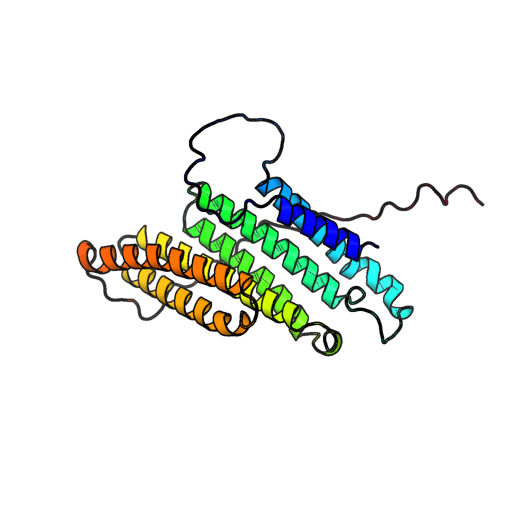 . ARG A 1 104 ? 2.755 3.445 20.060 1.00 74.69 104 ARG A CA 1
ATOM 747 C C . ARG A 1 104 ? 2.807 4.927 19.671 1.00 74.69 104 ARG A C 1
ATOM 749 O O . ARG A 1 104 ? 2.556 5.805 20.494 1.00 74.69 104 ARG A O 1
ATOM 756 N N . SER A 1 105 ? 3.151 5.208 18.412 1.00 82.00 105 SER A N 1
ATOM 757 C CA . SER A 1 105 ? 2.997 6.560 17.868 1.00 82.00 105 SER A CA 1
ATOM 758 C C . SER A 1 105 ? 1.515 6.951 17.897 1.00 82.00 105 SER A C 1
ATOM 760 O O . SER A 1 105 ? 0.649 6.079 17.843 1.00 82.00 105 SER A O 1
ATOM 762 N N . GLY A 1 106 ? 1.213 8.251 17.962 1.00 88.38 106 GLY A N 1
ATOM 763 C CA . GLY A 1 106 ? -0.175 8.725 17.965 1.00 88.38 106 GLY A CA 1
ATOM 764 C C . GLY A 1 106 ? -0.959 8.215 16.751 1.00 88.38 106 GLY A C 1
ATOM 765 O O . GLY A 1 106 ? -0.439 8.246 15.632 1.00 88.38 106 GLY A O 1
ATOM 766 N N . ALA A 1 107 ? -2.196 7.761 16.974 1.00 90.62 107 ALA A N 1
ATOM 767 C CA . ALA A 1 107 ? -3.033 7.132 15.953 1.00 90.62 107 ALA A CA 1
ATOM 768 C C . ALA A 1 107 ? -3.201 8.028 14.715 1.00 90.62 107 ALA A C 1
ATOM 770 O O . ALA A 1 107 ? -2.923 7.571 13.610 1.00 90.62 107 ALA A O 1
ATOM 771 N N . GLY A 1 108 ? -3.473 9.327 14.891 1.00 92.50 108 GLY A N 1
ATOM 772 C CA . GLY A 1 108 ? -3.513 10.292 13.786 1.00 92.50 108 GLY A CA 1
ATOM 773 C C . GLY A 1 108 ? -2.242 10.353 12.920 1.00 92.50 108 GLY A C 1
ATOM 774 O O . GLY A 1 108 ? -2.336 10.438 11.695 1.00 92.50 108 GLY A O 1
ATOM 775 N N . LEU A 1 109 ? -1.039 10.233 13.506 1.00 94.38 109 LEU A N 1
ATOM 776 C CA . LEU A 1 109 ? 0.205 10.175 12.721 1.00 94.38 109 LEU A CA 1
ATOM 777 C C . LEU A 1 109 ? 0.265 8.890 11.889 1.00 94.38 109 LEU A C 1
ATOM 779 O O . LEU A 1 109 ? 0.640 8.940 10.718 1.00 94.38 109 LEU A O 1
ATOM 783 N N . VAL A 1 110 ? -0.083 7.749 12.487 1.00 96.00 110 VAL A N 1
ATOM 784 C CA . VAL A 1 110 ? -0.079 6.453 11.795 1.00 96.00 110 VAL A CA 1
ATOM 785 C C . VAL A 1 110 ? -1.104 6.454 10.658 1.00 96.00 110 VAL A C 1
ATOM 787 O O . VAL A 1 110 ? -0.782 6.003 9.559 1.00 96.00 110 VAL A O 1
ATOM 790 N N . THR A 1 111 ? -2.275 7.058 10.871 1.00 96.62 111 THR A N 1
ATOM 791 C CA . THR A 1 111 ? -3.283 7.293 9.832 1.00 96.62 111 THR A CA 1
ATOM 792 C C . THR A 1 111 ? -2.695 8.077 8.660 1.00 96.62 111 THR A C 1
ATOM 794 O O . THR A 1 111 ? -2.711 7.576 7.539 1.00 96.62 111 THR A O 1
ATOM 797 N N . SER A 1 112 ? -2.085 9.248 8.893 1.00 97.44 112 SER A N 1
ATOM 798 C CA . SER A 1 112 ? -1.456 10.044 7.822 1.00 97.44 112 SER A CA 1
ATOM 799 C C . SER A 1 112 ? -0.361 9.289 7.057 1.00 97.44 112 SER A C 1
ATOM 801 O O . SER A 1 112 ? -0.193 9.496 5.852 1.00 97.44 112 SER A O 1
ATOM 803 N N . LEU A 1 113 ? 0.389 8.404 7.725 1.00 97.88 113 LEU A N 1
ATOM 804 C CA . LEU A 1 113 ? 1.402 7.572 7.066 1.00 97.88 113 LEU A CA 1
ATOM 805 C C . LEU A 1 113 ? 0.773 6.520 6.140 1.00 97.88 113 LEU A C 1
ATOM 807 O O . LEU A 1 113 ? 1.299 6.310 5.044 1.00 97.88 113 LEU A O 1
ATOM 811 N N . TRP A 1 114 ? -0.334 5.889 6.550 1.00 97.94 114 TRP A N 1
ATOM 812 C CA . TRP A 1 114 ? -1.089 4.952 5.709 1.00 97.94 114 TRP A CA 1
ATOM 813 C C . TRP A 1 114 ? -1.820 5.650 4.560 1.00 97.94 114 TRP A C 1
ATOM 815 O O . TRP A 1 114 ? -1.828 5.112 3.456 1.00 97.94 114 TRP A O 1
ATOM 825 N N . VAL A 1 115 ? -2.340 6.865 4.765 1.00 97.94 115 VAL A N 1
ATOM 826 C CA . VAL A 1 115 ? -2.878 7.693 3.669 1.00 97.94 115 VAL A CA 1
ATOM 827 C C . VAL A 1 115 ? -1.778 7.986 2.644 1.00 97.94 115 VAL A C 1
ATOM 829 O O . VAL A 1 115 ? -1.978 7.766 1.455 1.00 97.94 115 VAL A O 1
ATOM 832 N N . GLY A 1 116 ? -0.574 8.360 3.092 1.00 97.94 116 GLY A N 1
ATOM 833 C CA . GLY A 1 116 ? 0.572 8.529 2.191 1.00 97.94 116 GLY A CA 1
ATOM 834 C C . GLY A 1 116 ? 0.975 7.238 1.459 1.00 97.94 116 GLY A C 1
ATOM 835 O O . GLY A 1 116 ? 1.430 7.291 0.323 1.00 97.94 116 GLY A O 1
ATOM 836 N N . CYS A 1 117 ? 0.795 6.065 2.076 1.00 98.06 117 CYS A N 1
ATOM 837 C CA . CYS A 1 117 ? 0.993 4.777 1.403 1.00 98.06 117 CYS A CA 1
ATOM 838 C C . CYS A 1 117 ? -0.063 4.549 0.311 1.00 98.06 117 CYS A C 1
ATOM 840 O O . CYS A 1 117 ? 0.285 4.172 -0.806 1.00 98.06 117 CYS A O 1
ATOM 842 N N . TRP A 1 118 ? -1.336 4.815 0.617 1.00 98.12 118 TRP A N 1
ATOM 843 C CA . TRP A 1 118 ? -2.438 4.701 -0.337 1.00 98.12 118 TRP A CA 1
ATOM 844 C C . TRP A 1 118 ? -2.234 5.605 -1.560 1.00 98.12 118 TRP A C 1
ATOM 846 O O . TRP A 1 118 ? -2.375 5.131 -2.685 1.00 98.12 118 TRP A O 1
ATOM 856 N N . GLU A 1 119 ? -1.797 6.852 -1.373 1.00 97.75 119 GLU A N 1
ATOM 857 C CA . GLU A 1 119 ? -1.509 7.762 -2.492 1.00 97.75 119 GLU A CA 1
ATOM 858 C C . GLU A 1 119 ? -0.422 7.245 -3.438 1.00 97.75 119 GLU A C 1
ATOM 860 O O . GLU A 1 119 ? -0.530 7.413 -4.653 1.00 97.75 119 GLU A O 1
ATOM 865 N N . LEU A 1 120 ? 0.615 6.591 -2.910 1.00 98.31 120 LEU A N 1
ATOM 866 C CA . LEU A 1 120 ? 1.667 5.996 -3.737 1.00 98.31 120 LEU A CA 1
ATOM 867 C C . LEU A 1 120 ? 1.119 4.828 -4.575 1.00 98.31 120 LEU A C 1
ATOM 869 O O . LEU A 1 120 ? 1.449 4.711 -5.757 1.00 98.31 120 LEU A O 1
ATOM 873 N N . TRP A 1 121 ? 0.234 4.000 -4.006 1.00 97.81 121 TRP A N 1
ATOM 874 C CA . TRP A 1 121 ? -0.456 2.946 -4.759 1.00 97.81 121 TRP A CA 1
ATOM 875 C C . TRP A 1 121 ? -1.351 3.522 -5.862 1.00 97.81 121 TRP A C 1
ATOM 877 O O . TRP A 1 121 ? -1.275 3.064 -7.004 1.00 97.81 121 TRP A O 1
ATOM 887 N N . GLU A 1 122 ? -2.136 4.558 -5.555 1.00 96.69 122 GLU A N 1
ATOM 888 C CA . GLU A 1 122 ? -2.982 5.257 -6.532 1.00 96.69 122 GLU A CA 1
ATOM 889 C C . GLU A 1 122 ? -2.154 5.901 -7.647 1.00 96.69 122 GLU A C 1
ATOM 891 O O . GLU A 1 122 ? -2.511 5.806 -8.820 1.00 96.69 122 GLU A O 1
ATOM 896 N N . ALA A 1 123 ? -1.004 6.499 -7.325 1.00 96.88 123 ALA A N 1
ATOM 897 C CA . ALA A 1 123 ? -0.097 7.058 -8.323 1.00 96.88 123 ALA A CA 1
ATOM 898 C C . ALA A 1 123 ? 0.445 5.978 -9.278 1.00 96.88 123 ALA A C 1
ATOM 900 O O . ALA A 1 123 ? 0.526 6.195 -10.495 1.00 96.88 123 ALA A O 1
ATOM 901 N N . GLY A 1 124 ? 0.778 4.795 -8.752 1.00 95.44 124 GLY A N 1
ATOM 902 C CA . GLY A 1 124 ? 1.163 3.633 -9.555 1.00 95.44 124 GLY A CA 1
ATOM 903 C C . GLY A 1 124 ? 0.021 3.132 -10.447 1.00 95.44 124 GLY A C 1
ATOM 904 O O . GLY A 1 124 ? 0.198 2.980 -11.657 1.00 95.44 124 GLY A O 1
ATOM 905 N N . ALA A 1 125 ? -1.174 2.947 -9.880 1.00 93.94 125 ALA A N 1
ATOM 906 C CA . ALA A 1 125 ? -2.365 2.512 -10.611 1.00 93.94 125 ALA A CA 1
ATOM 907 C C . ALA A 1 125 ? -2.776 3.507 -11.709 1.00 93.94 125 ALA A C 1
ATOM 909 O O . ALA A 1 125 ? -3.080 3.107 -12.836 1.00 93.94 125 ALA A O 1
ATOM 910 N N . LYS A 1 126 ? -2.714 4.810 -11.415 1.00 94.62 126 LYS A N 1
ATOM 911 C CA . LYS A 1 126 ? -2.961 5.883 -12.381 1.00 94.62 126 LYS A CA 1
ATOM 912 C C . LYS A 1 126 ? -1.962 5.834 -13.532 1.00 94.62 126 LYS A C 1
ATOM 914 O O . LYS A 1 126 ? -2.371 5.913 -14.683 1.00 94.62 126 LYS A O 1
ATOM 919 N N . THR A 1 127 ? -0.678 5.614 -13.245 1.00 93.62 127 THR A N 1
ATOM 920 C CA . THR A 1 127 ? 0.349 5.474 -14.290 1.00 93.62 127 THR A CA 1
ATOM 921 C C . THR A 1 127 ? 0.020 4.327 -15.253 1.00 93.62 127 THR A C 1
ATOM 923 O O . THR A 1 127 ? 0.144 4.502 -16.466 1.00 93.62 127 THR A O 1
ATOM 926 N N . LEU A 1 128 ? -0.462 3.183 -14.749 1.00 89.31 128 LEU A N 1
ATOM 927 C CA . LEU A 1 128 ? -0.919 2.083 -15.608 1.00 89.31 128 LEU A CA 1
ATOM 928 C C . LEU A 1 128 ? -2.153 2.444 -16.440 1.00 89.31 128 LEU A C 1
ATOM 930 O O . LEU A 1 128 ? -2.256 2.049 -17.602 1.00 89.31 128 LEU A O 1
ATOM 934 N N . LYS A 1 129 ? -3.114 3.150 -15.839 1.00 90.00 129 LYS A N 1
ATOM 935 C CA . LYS A 1 129 ? -4.363 3.547 -16.499 1.00 90.00 129 LYS A CA 1
ATOM 936 C C . LYS A 1 129 ? -4.107 4.551 -17.623 1.00 90.00 129 LYS A C 1
ATOM 938 O O . LYS A 1 129 ? -4.589 4.352 -18.738 1.00 90.00 129 LYS A O 1
ATOM 943 N N . ASP A 1 130 ? -3.298 5.568 -17.352 1.00 91.75 130 ASP A N 1
ATOM 944 C CA . ASP A 1 130 ? -2.972 6.638 -18.300 1.00 91.75 130 ASP A CA 1
ATOM 945 C C . ASP A 1 130 ? -2.163 6.120 -19.503 1.00 91.75 130 ASP A C 1
ATOM 947 O O . ASP A 1 130 ? -2.174 6.731 -20.566 1.00 91.75 130 ASP A O 1
ATOM 951 N N . ASN A 1 131 ? -1.502 4.965 -19.366 1.00 88.75 131 ASN A N 1
ATOM 952 C CA . ASN A 1 131 ? -0.700 4.345 -20.421 1.00 88.75 131 ASN A CA 1
ATOM 953 C C . ASN A 1 131 ? -1.254 2.965 -20.811 1.00 88.75 131 ASN A C 1
ATOM 955 O O . ASN A 1 131 ? -0.493 2.041 -21.055 1.00 88.75 131 ASN A O 1
ATOM 959 N N . THR A 1 132 ? -2.577 2.781 -20.863 1.00 83.56 132 THR A N 1
ATOM 960 C CA . THR A 1 132 ? -3.183 1.447 -21.071 1.00 83.56 132 THR A CA 1
ATOM 961 C C . THR A 1 132 ? -2.635 0.697 -22.298 1.00 83.56 132 THR A C 1
ATOM 963 O O . THR A 1 132 ? -2.425 -0.510 -22.206 1.00 83.56 132 THR A O 1
ATOM 966 N N . ALA A 1 133 ? -2.315 1.402 -23.390 1.00 81.62 133 ALA A N 1
ATOM 967 C CA . ALA A 1 133 ? -1.734 0.814 -24.601 1.00 81.62 133 ALA A CA 1
ATOM 968 C C . ALA A 1 133 ? -0.374 0.123 -24.370 1.00 81.62 133 ALA A C 1
ATOM 970 O O . ALA A 1 133 ? -0.089 -0.892 -25.003 1.00 81.62 133 ALA A O 1
ATOM 971 N N . ASP A 1 134 ? 0.425 0.625 -23.425 1.00 78.06 134 ASP A N 1
ATOM 972 C CA . ASP A 1 134 ? 1.727 0.064 -23.038 1.00 78.06 134 ASP A CA 1
ATOM 973 C C . ASP A 1 134 ? 1.584 -1.283 -22.306 1.00 78.06 134 ASP A C 1
ATOM 975 O O . ASP A 1 134 ? 2.528 -2.067 -22.234 1.00 78.06 134 ASP A O 1
ATOM 979 N N . PHE A 1 135 ? 0.402 -1.567 -21.751 1.00 74.31 135 PHE A N 1
ATOM 980 C CA . PHE A 1 135 ? 0.160 -2.688 -20.841 1.00 74.31 135 PHE A CA 1
ATOM 981 C C . PHE A 1 135 ? -0.766 -3.758 -21.424 1.00 74.31 135 PHE A C 1
ATOM 983 O O . PHE A 1 135 ? -1.260 -4.600 -20.675 1.00 74.31 135 PHE A O 1
ATOM 990 N N . ASN A 1 136 ? -0.999 -3.755 -22.739 1.00 73.56 136 ASN A N 1
ATOM 991 C CA . ASN A 1 136 ? -1.854 -4.747 -23.404 1.00 73.56 136 ASN A CA 1
ATOM 992 C C . ASN A 1 136 ? -1.316 -6.183 -23.271 1.00 73.56 136 ASN A C 1
ATOM 994 O O . ASN A 1 136 ? -2.087 -7.137 -23.277 1.00 73.56 136 ASN A O 1
ATOM 998 N N . THR A 1 137 ? 0.002 -6.336 -23.130 1.00 69.62 137 THR A N 1
ATOM 999 C CA . THR A 1 137 ? 0.687 -7.626 -22.944 1.00 69.62 137 THR A CA 1
ATOM 1000 C C . THR A 1 137 ? 1.012 -7.926 -21.479 1.00 69.62 137 THR A C 1
ATOM 1002 O O . THR A 1 137 ? 1.491 -9.014 -21.158 1.00 69.62 137 THR A O 1
ATOM 1005 N N . VAL A 1 138 ? 0.770 -6.976 -20.569 1.00 69.88 138 VAL A N 1
ATOM 1006 C CA . VAL A 1 138 ? 1.152 -7.102 -19.160 1.00 69.88 138 VAL A CA 1
ATOM 1007 C C . VAL A 1 138 ? 0.079 -7.852 -18.391 1.00 69.88 138 VAL A C 1
ATOM 1009 O O . VAL A 1 138 ? -1.111 -7.559 -18.491 1.00 69.88 138 VAL A O 1
ATOM 1012 N N . SER A 1 139 ? 0.524 -8.820 -17.588 1.00 73.88 139 SER A N 1
ATOM 1013 C CA . SER A 1 139 ? -0.357 -9.634 -16.759 1.00 73.88 139 SER A CA 1
ATOM 1014 C C . SER A 1 139 ? -1.255 -8.762 -15.882 1.00 73.88 139 SER A C 1
ATOM 1016 O O . SER A 1 139 ? -0.784 -7.912 -15.121 1.00 73.88 139 SER A O 1
ATOM 1018 N N . ASP A 1 140 ? -2.551 -9.061 -15.914 1.00 85.38 140 ASP A N 1
ATOM 1019 C CA . ASP A 1 140 ? -3.565 -8.467 -15.042 1.00 85.38 140 ASP A CA 1
ATOM 1020 C C . ASP A 1 140 ? -3.221 -8.604 -13.542 1.00 85.38 140 ASP A C 1
ATOM 1022 O O . ASP A 1 140 ? -3.647 -7.808 -12.706 1.00 85.38 140 ASP A O 1
ATOM 1026 N N . ARG A 1 141 ? -2.342 -9.556 -13.197 1.00 88.62 141 ARG A N 1
ATOM 1027 C CA . ARG A 1 141 ? -1.805 -9.725 -11.845 1.00 88.62 141 ARG A CA 1
ATOM 1028 C C . ARG A 1 141 ? -1.189 -8.439 -11.281 1.00 88.62 141 ARG A C 1
ATOM 1030 O O . ARG A 1 141 ? -1.371 -8.176 -10.098 1.00 88.62 141 ARG A O 1
ATOM 1037 N N . LEU A 1 142 ? -0.504 -7.618 -12.087 1.00 89.31 142 LEU A N 1
ATOM 1038 C CA . LEU A 1 142 ? 0.067 -6.350 -11.603 1.00 89.31 142 LEU A CA 1
ATOM 1039 C C . LEU A 1 142 ? -1.024 -5.321 -11.271 1.00 89.31 142 LEU A C 1
ATOM 1041 O O . LEU A 1 142 ? -0.933 -4.633 -10.254 1.00 89.31 142 LEU A O 1
ATOM 1045 N N . ARG A 1 143 ? -2.071 -5.234 -12.101 1.00 90.06 143 ARG A N 1
ATOM 1046 C CA . ARG A 1 143 ? -3.209 -4.329 -11.869 1.00 90.06 143 ARG A CA 1
ATOM 1047 C C . ARG A 1 143 ? -3.944 -4.712 -10.590 1.00 90.06 143 ARG A C 1
ATOM 1049 O O . ARG A 1 143 ? -4.187 -3.851 -9.748 1.00 90.06 143 ARG A O 1
ATOM 1056 N N . ARG A 1 144 ? -4.213 -6.009 -10.411 1.00 92.06 144 ARG A N 1
ATOM 1057 C CA . ARG A 1 144 ? -4.797 -6.544 -9.176 1.00 92.06 144 ARG A CA 1
ATOM 1058 C C . ARG A 1 144 ? -3.910 -6.289 -7.962 1.00 92.06 144 ARG A C 1
ATOM 1060 O O . ARG A 1 144 ? -4.420 -5.861 -6.935 1.00 92.06 144 ARG A O 1
ATOM 1067 N N . PHE A 1 145 ? -2.596 -6.470 -8.089 1.00 93.12 145 PHE A N 1
ATOM 1068 C CA . PHE A 1 145 ? -1.654 -6.204 -7.001 1.00 93.12 145 PHE A CA 1
ATOM 1069 C C . PHE A 1 145 ? -1.693 -4.740 -6.533 1.00 93.12 145 PHE A C 1
ATOM 1071 O O . PHE A 1 145 ? -1.787 -4.492 -5.335 1.00 93.12 145 PHE A O 1
ATOM 1078 N N . LEU A 1 146 ? -1.692 -3.774 -7.459 1.00 93.81 146 LEU A N 1
ATOM 1079 C CA . LEU A 1 146 ? -1.814 -2.347 -7.125 1.00 93.81 146 LEU A CA 1
ATOM 1080 C C . LEU A 1 146 ? -3.166 -2.019 -6.478 1.00 93.81 146 LEU A C 1
ATOM 1082 O O . LEU A 1 146 ? -3.203 -1.296 -5.485 1.00 93.81 146 LEU A O 1
ATOM 1086 N N . ALA A 1 147 ? -4.261 -2.566 -7.016 1.00 93.06 147 ALA A N 1
ATOM 1087 C CA . ALA A 1 147 ? -5.605 -2.348 -6.482 1.00 93.06 147 ALA A CA 1
ATOM 1088 C C . ALA A 1 147 ? -5.742 -2.892 -5.050 1.00 93.06 147 ALA A C 1
ATOM 1090 O O . ALA A 1 147 ? -6.187 -2.176 -4.153 1.00 93.06 147 ALA A O 1
ATOM 1091 N N . ILE A 1 148 ? -5.291 -4.129 -4.817 1.00 94.94 148 ILE A N 1
ATOM 1092 C CA . ILE A 1 148 ? -5.295 -4.756 -3.490 1.00 94.94 148 ILE A CA 1
ATOM 1093 C C . ILE A 1 148 ? -4.378 -3.984 -2.533 1.00 94.94 148 ILE A C 1
ATOM 1095 O O . ILE A 1 148 ? -4.782 -3.695 -1.409 1.00 94.94 148 ILE A O 1
ATOM 1099 N N . GLY A 1 149 ? -3.170 -3.603 -2.966 1.00 95.56 149 GLY A N 1
ATOM 1100 C CA . GLY A 1 149 ? -2.229 -2.825 -2.155 1.00 95.56 149 GLY A CA 1
ATOM 1101 C C . GLY A 1 149 ? -2.800 -1.474 -1.714 1.00 95.56 149 GLY A C 1
ATOM 1102 O O . GLY A 1 149 ? -2.745 -1.136 -0.528 1.00 95.56 149 GLY A O 1
ATOM 1103 N N . GLY A 1 150 ? -3.420 -0.738 -2.641 1.00 96.12 150 GLY A N 1
ATOM 1104 C CA . GLY A 1 150 ? -4.085 0.533 -2.355 1.00 96.12 150 GLY A CA 1
ATOM 1105 C C . GLY A 1 150 ? -5.259 0.380 -1.390 1.00 96.12 150 GLY A C 1
ATOM 1106 O O . GLY A 1 150 ? -5.359 1.127 -0.415 1.00 96.12 150 GLY A O 1
ATOM 1107 N N . ALA A 1 151 ? -6.107 -0.627 -1.595 1.00 95.81 151 ALA A N 1
ATOM 1108 C CA . ALA A 1 151 ? -7.239 -0.886 -0.713 1.00 95.81 151 ALA A CA 1
ATOM 1109 C C . ALA A 1 151 ? -6.820 -1.327 0.693 1.00 95.81 151 ALA A C 1
ATOM 1111 O O . ALA A 1 151 ? -7.392 -0.845 1.669 1.00 95.81 151 ALA A O 1
ATOM 1112 N N . LEU A 1 152 ? -5.795 -2.176 0.822 1.00 96.12 152 LEU A N 1
ATOM 1113 C CA . LEU A 1 152 ? -5.228 -2.547 2.121 1.00 96.12 152 LEU A CA 1
ATOM 1114 C C . LEU A 1 152 ? -4.657 -1.322 2.845 1.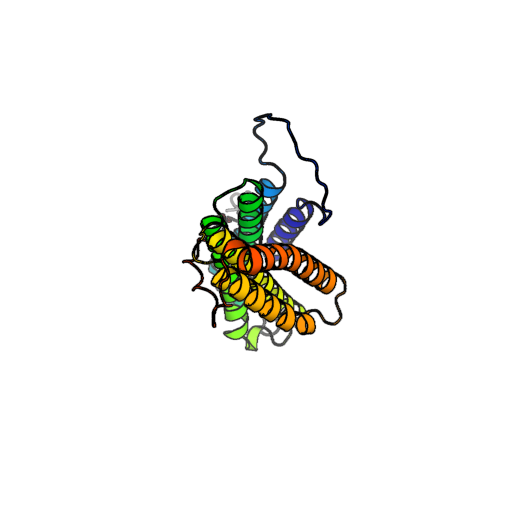00 96.12 152 LEU A C 1
ATOM 1116 O O . LEU A 1 152 ? -4.909 -1.140 4.035 1.00 96.12 152 LEU A O 1
ATOM 1120 N N . ALA A 1 153 ? -3.927 -0.451 2.140 1.00 97.06 153 ALA A N 1
ATOM 1121 C CA . ALA A 1 153 ? -3.406 0.785 2.723 1.00 97.06 153 ALA A CA 1
ATOM 1122 C C . ALA A 1 153 ? -4.535 1.715 3.199 1.00 97.06 153 ALA A C 1
ATOM 1124 O O . ALA A 1 153 ? -4.471 2.244 4.311 1.00 97.06 153 ALA A O 1
ATOM 1125 N N . ARG A 1 154 ? -5.603 1.861 2.404 1.00 97.19 154 ARG A N 1
ATOM 1126 C CA . ARG A 1 154 ? -6.783 2.655 2.770 1.00 97.19 154 ARG A CA 1
ATOM 1127 C C . ARG A 1 154 ? -7.542 2.060 3.958 1.00 97.19 154 ARG A C 1
ATOM 1129 O O . ARG A 1 154 ? -7.885 2.796 4.880 1.00 97.19 154 ARG A O 1
ATOM 1136 N N . ALA A 1 155 ? -7.774 0.749 3.975 1.00 96.81 155 ALA A N 1
ATOM 1137 C CA . ALA A 1 155 ? -8.432 0.067 5.090 1.00 96.81 155 ALA A CA 1
ATOM 1138 C C . ALA A 1 155 ? -7.628 0.219 6.392 1.00 96.81 155 ALA A C 1
ATOM 1140 O O . ALA A 1 155 ? -8.195 0.525 7.439 1.00 96.81 155 ALA A O 1
ATOM 1141 N N . ARG A 1 156 ? -6.295 0.113 6.319 1.00 96.81 156 ARG A N 1
ATOM 1142 C CA . ARG A 1 156 ? -5.397 0.366 7.456 1.00 96.81 156 ARG A CA 1
ATOM 1143 C C . ARG A 1 156 ? -5.450 1.813 7.934 1.00 96.81 156 ARG A C 1
ATOM 1145 O O . ARG A 1 156 ? -5.461 2.034 9.141 1.00 96.81 156 ARG A O 1
ATOM 1152 N N . ALA A 1 157 ? -5.514 2.788 7.027 1.00 97.31 157 ALA A N 1
ATOM 1153 C CA . ALA A 1 157 ? -5.697 4.188 7.404 1.00 97.31 157 ALA A CA 1
ATOM 1154 C C . ALA A 1 157 ? -7.011 4.385 8.178 1.00 97.31 157 ALA A C 1
ATOM 1156 O O . ALA A 1 157 ? -7.001 4.953 9.264 1.00 97.31 157 ALA A O 1
ATOM 1157 N N . LEU A 1 158 ? -8.122 3.846 7.670 1.00 96.88 158 LEU A N 1
ATOM 1158 C CA . LEU A 1 158 ? -9.430 3.921 8.329 1.00 96.88 158 LEU A CA 1
ATOM 1159 C C . LEU A 1 158 ? -9.454 3.197 9.685 1.00 96.88 158 LEU A C 1
ATOM 1161 O O . LEU A 1 158 ? -10.042 3.701 10.638 1.00 96.88 158 LEU A O 1
ATOM 1165 N N . LYS A 1 159 ? -8.754 2.065 9.812 1.00 96.00 159 LYS A N 1
ATOM 1166 C CA . LYS A 1 159 ? -8.576 1.356 11.089 1.00 96.00 159 LYS A CA 1
ATOM 1167 C C . LYS A 1 159 ? -7.890 2.233 12.141 1.00 96.00 159 LYS A C 1
ATOM 1169 O O . LYS A 1 159 ? -8.350 2.319 13.276 1.00 96.00 159 LYS A O 1
ATOM 1174 N N . TRP A 1 160 ? -6.800 2.904 11.769 1.00 95.56 160 TRP A N 1
ATOM 1175 C CA . TRP A 1 160 ? -6.095 3.816 12.676 1.00 95.56 160 TRP A CA 1
ATOM 1176 C C . TRP A 1 160 ? -6.878 5.105 12.940 1.00 95.56 160 TRP A C 1
ATOM 1178 O O . TRP A 1 160 ? -6.819 5.624 14.052 1.00 95.56 160 TRP A O 1
ATOM 1188 N N . LEU A 1 161 ? -7.670 5.581 11.974 1.00 95.38 161 LEU A N 1
ATOM 1189 C CA . LEU A 1 161 ? -8.624 6.669 12.187 1.00 95.38 161 LEU A CA 1
ATOM 1190 C C . LEU A 1 161 ? -9.680 6.281 13.229 1.00 95.38 161 LEU A C 1
ATOM 1192 O O . LEU A 1 161 ? -9.990 7.083 14.102 1.00 95.38 161 LEU A O 1
ATOM 1196 N N . ALA A 1 162 ? -10.184 5.045 13.191 1.00 94.38 162 ALA A N 1
ATOM 1197 C CA . ALA A 1 162 ? -11.127 4.555 14.189 1.00 94.38 162 ALA A CA 1
ATOM 1198 C C . ALA A 1 162 ? -10.521 4.535 15.601 1.00 94.38 162 ALA A C 1
ATOM 1200 O O . ALA A 1 162 ? -11.178 4.956 16.551 1.00 94.38 162 ALA A O 1
ATOM 1201 N N . GLU A 1 163 ? -9.261 4.112 15.746 1.00 92.31 163 GLU A N 1
ATOM 1202 C CA . GLU A 1 163 ? -8.536 4.181 17.025 1.00 92.31 163 GLU A CA 1
ATOM 1203 C C . GLU A 1 163 ? -8.296 5.632 17.488 1.00 92.31 163 GLU A C 1
ATOM 1205 O O . GLU A 1 163 ? -8.397 5.914 18.682 1.00 92.31 163 GLU A O 1
ATOM 1210 N N . ASP A 1 164 ? -8.038 6.566 16.567 1.00 92.38 164 ASP A N 1
ATOM 1211 C CA . ASP A 1 164 ? -7.897 7.998 16.876 1.00 92.38 164 ASP A CA 1
ATOM 1212 C C . ASP A 1 164 ? -9.227 8.604 17.360 1.00 92.38 164 ASP A C 1
ATOM 1214 O O . ASP A 1 164 ? -9.291 9.236 18.417 1.00 92.38 164 ASP A O 1
ATOM 1218 N N . CYS A 1 165 ? -10.328 8.313 16.661 1.00 91.00 165 CYS A N 1
ATOM 1219 C CA . CYS A 1 165 ? -11.678 8.677 17.086 1.00 91.00 165 CYS A CA 1
ATOM 1220 C C . CYS A 1 165 ? -12.061 8.034 18.419 1.00 91.00 165 CYS A C 1
ATOM 1222 O O . CYS A 1 165 ? -12.753 8.655 19.216 1.00 91.00 165 CYS A O 1
ATOM 1224 N N . ARG A 1 166 ? -11.607 6.809 18.695 1.00 86.12 166 ARG A N 1
ATOM 1225 C CA . ARG A 1 166 ? -11.845 6.139 19.979 1.00 86.12 166 ARG A CA 1
ATOM 1226 C C . ARG A 1 166 ? -11.105 6.834 21.126 1.00 86.12 166 ARG A C 1
ATOM 1228 O O . ARG A 1 166 ? -11.660 6.989 22.212 1.00 86.12 166 ARG A O 1
ATOM 1235 N N . ALA A 1 167 ? -9.877 7.302 20.893 1.00 85.88 167 ALA A N 1
ATOM 1236 C CA . ALA A 1 167 ? -9.144 8.109 21.870 1.00 85.88 167 ALA A CA 1
ATOM 1237 C C . ALA A 1 167 ? -9.855 9.448 22.164 1.00 85.88 167 ALA A C 1
ATOM 1239 O O . ALA A 1 167 ? -9.815 9.949 23.293 1.00 85.88 167 ALA A O 1
ATOM 1240 N N . ASN A 1 168 ? -10.568 9.991 21.173 1.00 83.56 168 ASN A N 1
ATOM 1241 C CA . ASN A 1 168 ? -11.399 11.182 21.301 1.00 83.56 168 ASN A CA 1
ATOM 1242 C C . ASN A 1 168 ? -12.816 10.832 21.784 1.00 83.56 168 ASN A C 1
ATOM 1244 O O . ASN A 1 168 ? -13.717 10.555 21.001 1.00 83.56 168 ASN A O 1
ATOM 1248 N N . LYS A 1 169 ? -13.056 10.949 23.094 1.00 70.94 169 LYS A N 1
ATOM 1249 C CA . LYS A 1 169 ? -14.305 10.569 23.799 1.00 70.94 169 LYS A CA 1
ATOM 1250 C C . LYS A 1 169 ? -15.640 11.002 23.150 1.00 70.94 169 LYS A C 1
ATOM 1252 O O . LYS A 1 169 ? -16.676 10.414 23.428 1.00 70.94 169 LYS A O 1
ATOM 1257 N N . MET A 1 170 ? -15.646 12.029 22.301 1.00 77.31 170 MET A N 1
ATOM 1258 C CA . MET A 1 170 ? -16.841 12.552 21.622 1.00 77.31 170 MET A CA 1
ATOM 1259 C C . MET A 1 170 ? -17.062 11.972 20.210 1.00 77.31 170 MET A C 1
ATOM 1261 O O . MET A 1 170 ? -17.987 12.402 19.532 1.00 77.31 170 MET A O 1
ATOM 1265 N N . GLN A 1 171 ? -16.252 11.007 19.760 1.00 86.50 171 GLN A N 1
ATOM 1266 C CA . GLN A 1 171 ? -16.235 10.529 18.368 1.00 86.50 171 GLN A CA 1
ATOM 1267 C C . GLN A 1 171 ? -16.382 9.003 18.221 1.00 86.50 171 GLN A C 1
ATOM 1269 O O . GLN A 1 171 ? -16.102 8.450 17.158 1.00 86.50 171 GLN A O 1
ATOM 1274 N N . ALA A 1 172 ? -16.871 8.293 19.240 1.00 84.81 172 ALA A N 1
ATOM 1275 C CA . ALA A 1 172 ? -17.052 6.839 19.174 1.00 84.81 172 ALA A CA 1
ATOM 1276 C C . ALA A 1 172 ? -17.975 6.395 18.016 1.00 84.81 172 ALA A C 1
ATOM 1278 O O . ALA A 1 172 ? -17.690 5.409 17.336 1.00 84.81 172 ALA A O 1
ATOM 1279 N N . GLY A 1 173 ? -19.040 7.156 17.731 1.00 88.12 173 GLY A N 1
ATOM 1280 C CA . GLY A 1 173 ? -19.930 6.925 16.585 1.00 88.12 173 GLY A CA 1
ATOM 1281 C C . GLY A 1 173 ? -19.257 7.101 15.219 1.00 88.12 173 GLY A C 1
ATOM 1282 O O . GLY A 1 173 ? -19.614 6.413 14.264 1.00 88.12 173 GLY A O 1
ATOM 1283 N N . GLN A 1 174 ? -18.265 7.991 15.133 1.00 92.06 174 GLN A N 1
ATOM 1284 C CA . GLN A 1 174 ? -17.443 8.198 13.938 1.00 92.06 174 GLN A CA 1
ATOM 1285 C C . GLN A 1 174 ? -16.392 7.095 13.770 1.00 92.06 174 GLN A C 1
ATOM 1287 O O . GLN A 1 174 ? -16.139 6.661 12.648 1.00 92.06 174 GLN A O 1
ATOM 1292 N N . GLY A 1 175 ? -15.827 6.598 14.876 1.00 91.81 175 GLY A N 1
ATOM 1293 C CA . GLY A 1 175 ? -14.890 5.476 14.854 1.00 91.81 175 GLY A CA 1
ATOM 1294 C C . GLY A 1 175 ? -15.522 4.193 14.309 1.00 91.81 175 GLY A C 1
ATOM 1295 O O . GLY A 1 175 ? -14.925 3.521 13.472 1.00 91.81 175 GLY A O 1
ATOM 1296 N N . GLU A 1 176 ? -16.763 3.880 14.698 1.00 91.31 176 GLU A N 1
AT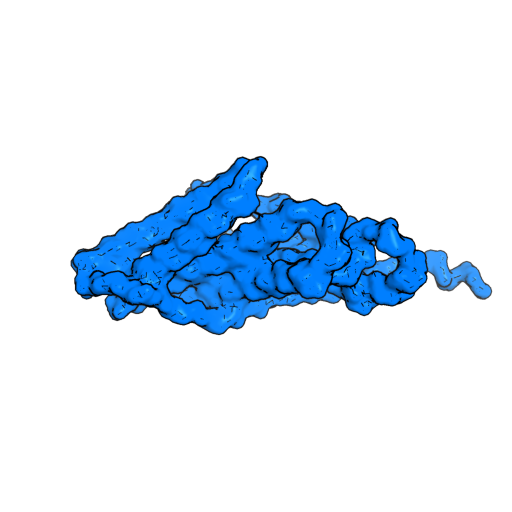OM 1297 C CA . GLU A 1 176 ? -17.470 2.723 14.129 1.00 91.31 176 GLU A CA 1
ATOM 1298 C C . GLU A 1 176 ? -17.787 2.904 12.638 1.00 91.31 176 GLU A C 1
ATOM 1300 O O . GLU A 1 176 ? -17.605 1.962 11.867 1.00 91.31 176 GLU A O 1
ATOM 1305 N N . ALA A 1 177 ? -18.181 4.109 12.209 1.00 93.94 177 ALA A N 1
ATOM 1306 C CA . ALA A 1 177 ? -18.380 4.407 10.790 1.00 93.94 177 ALA A CA 1
ATOM 1307 C C . ALA A 1 177 ? -17.086 4.198 9.976 1.00 93.94 177 ALA A C 1
ATOM 1309 O O . ALA A 1 177 ? -17.124 3.565 8.924 1.00 93.94 177 ALA A O 1
ATOM 1310 N N . ALA A 1 178 ? -15.929 4.623 10.500 1.00 95.81 178 ALA A N 1
ATOM 1311 C CA . ALA A 1 178 ? -14.628 4.373 9.872 1.00 95.81 178 ALA A CA 1
ATOM 1312 C C . ALA A 1 178 ? -14.306 2.872 9.750 1.00 95.81 178 ALA A C 1
ATOM 1314 O O . ALA A 1 178 ? -13.799 2.432 8.716 1.00 95.81 178 ALA A O 1
ATOM 1315 N N . CYS A 1 179 ? -14.647 2.061 10.759 1.00 95.44 179 CYS A N 1
ATOM 1316 C CA . CYS A 1 179 ? -14.507 0.606 10.671 1.00 95.44 179 CYS A CA 1
ATOM 1317 C C . CYS A 1 179 ? -15.419 -0.006 9.597 1.00 95.44 179 CYS A C 1
ATOM 1319 O O . CYS A 1 179 ? -14.982 -0.893 8.865 1.00 95.44 179 CYS A O 1
ATOM 1321 N N . LEU A 1 180 ? -16.668 0.452 9.478 1.00 94.19 180 LEU A N 1
ATOM 1322 C CA . LEU A 1 180 ? -17.595 -0.027 8.445 1.00 94.19 180 LEU A CA 1
ATOM 1323 C C . LEU A 1 180 ? -17.106 0.328 7.036 1.00 94.19 180 LEU A C 1
ATOM 1325 O O . LEU A 1 180 ? -17.108 -0.536 6.157 1.00 94.19 180 LEU A O 1
ATOM 1329 N N . ASP A 1 181 ? -16.607 1.549 6.842 1.00 95.19 181 ASP A N 1
ATOM 1330 C CA . ASP A 1 181 ? -16.001 1.973 5.578 1.00 95.19 181 ASP A CA 1
ATOM 1331 C C . ASP A 1 181 ? -14.768 1.121 5.238 1.00 95.19 181 ASP A C 1
ATOM 1333 O O . ASP A 1 181 ? -14.585 0.716 4.088 1.00 95.19 181 ASP A O 1
ATOM 1337 N N . ALA A 1 182 ? -13.940 0.776 6.230 1.00 95.56 182 ALA A N 1
ATOM 1338 C CA . ALA A 1 182 ? -12.790 -0.104 6.033 1.00 95.56 182 ALA A CA 1
ATOM 1339 C C . ALA A 1 182 ? -13.206 -1.525 5.611 1.00 95.56 182 ALA A C 1
ATOM 1341 O O . ALA A 1 182 ? -12.609 -2.085 4.689 1.00 95.56 182 ALA A O 1
ATOM 1342 N N . VAL A 1 183 ? -14.259 -2.090 6.218 1.00 94.19 183 VAL A N 1
ATOM 1343 C CA . VAL A 1 183 ? -14.825 -3.392 5.813 1.00 94.19 183 VAL A CA 1
ATOM 1344 C C . VAL A 1 183 ? -15.338 -3.334 4.375 1.00 94.19 183 VAL A C 1
ATOM 1346 O O . VAL A 1 183 ? -15.052 -4.236 3.585 1.00 94.19 183 VAL A O 1
ATOM 1349 N N . ALA A 1 184 ? -16.049 -2.264 4.006 1.00 93.81 184 ALA A N 1
ATOM 1350 C CA . ALA A 1 184 ? -16.525 -2.072 2.641 1.00 93.81 184 ALA A CA 1
ATOM 1351 C C . ALA A 1 184 ? -15.352 -2.034 1.648 1.00 93.81 184 ALA A C 1
ATOM 1353 O O . ALA A 1 184 ? -15.375 -2.755 0.650 1.00 93.81 184 ALA A O 1
ATOM 1354 N N . VAL A 1 185 ? -14.282 -1.292 1.955 1.00 94.62 185 VAL A N 1
ATOM 1355 C CA . VAL A 1 185 ? -13.064 -1.249 1.128 1.00 94.62 185 VAL A CA 1
ATOM 1356 C C . VAL A 1 185 ? -12.454 -2.645 0.963 1.00 94.62 185 VAL A C 1
ATOM 1358 O O . VAL A 1 185 ? -12.209 -3.064 -0.169 1.00 94.62 185 VAL A O 1
ATOM 1361 N N . LEU A 1 186 ? -12.272 -3.409 2.045 1.00 93.75 186 LEU A N 1
ATOM 1362 C CA . LEU A 1 186 ? -11.716 -4.767 1.961 1.00 93.75 186 LEU A CA 1
ATOM 1363 C C . LEU A 1 186 ? -12.603 -5.709 1.137 1.00 93.75 186 LEU A C 1
ATOM 1365 O O . LEU A 1 186 ? -12.087 -6.486 0.331 1.00 93.75 186 LEU A O 1
ATOM 1369 N N . SER A 1 187 ? -13.928 -5.600 1.274 1.00 90.62 187 SER A N 1
ATOM 1370 C CA . SER A 1 187 ? -14.879 -6.436 0.533 1.00 90.62 187 SER A CA 1
ATOM 1371 C C . SER A 1 187 ? -14.753 -6.262 -0.983 1.00 90.62 187 SER A C 1
ATOM 1373 O O . SER A 1 187 ? -14.765 -7.255 -1.706 1.00 90.62 187 SER A O 1
ATOM 1375 N N . THR A 1 188 ? -14.507 -5.041 -1.473 1.00 88.25 188 THR A N 1
ATOM 1376 C CA . THR A 1 188 ? -14.340 -4.789 -2.918 1.00 88.25 188 THR A CA 1
ATOM 1377 C C . THR A 1 188 ? -13.114 -5.480 -3.518 1.00 88.25 188 THR A C 1
ATOM 1379 O O . THR A 1 188 ? -13.097 -5.789 -4.707 1.00 88.25 188 THR A O 1
ATOM 1382 N N . CYS A 1 189 ? -12.098 -5.771 -2.703 1.00 87.62 189 CYS A N 1
ATOM 1383 C CA . CYS A 1 189 ? -10.849 -6.381 -3.161 1.00 87.62 189 CYS A CA 1
ATOM 1384 C C . CYS A 1 189 ? -10.826 -7.904 -3.041 1.00 87.62 189 CYS A C 1
ATOM 1386 O O . CYS A 1 189 ? -9.904 -8.539 -3.550 1.00 87.62 189 CYS A O 1
ATOM 1388 N N . THR A 1 190 ? -11.848 -8.504 -2.425 1.00 84.69 190 THR A N 1
ATOM 1389 C CA . THR A 1 190 ? -11.979 -9.966 -2.359 1.00 84.69 190 THR A CA 1
ATOM 1390 C C . THR A 1 190 ? -12.102 -10.587 -3.750 1.00 84.69 190 THR A C 1
ATOM 1392 O O . THR A 1 190 ? -11.399 -11.556 -4.031 1.00 84.69 190 THR A O 1
ATOM 1395 N N . ALA A 1 191 ? -12.877 -9.964 -4.645 1.00 82.12 191 ALA A N 1
ATOM 1396 C CA . ALA A 1 191 ? -12.991 -10.368 -6.047 1.00 82.12 191 ALA A CA 1
ATOM 1397 C C . ALA A 1 191 ? -11.647 -10.254 -6.791 1.00 82.12 191 ALA A C 1
ATOM 1399 O O . ALA A 1 191 ? -11.242 -11.154 -7.521 1.00 82.12 191 ALA A O 1
ATOM 1400 N N . ALA A 1 192 ? -10.887 -9.178 -6.553 1.00 82.81 192 ALA A N 1
ATOM 1401 C CA . ALA A 1 192 ? -9.556 -9.013 -7.144 1.00 82.81 192 ALA A CA 1
ATOM 1402 C C . ALA A 1 192 ? -8.551 -10.072 -6.646 1.00 82.81 192 ALA A C 1
ATOM 1404 O O . ALA A 1 192 ? -7.586 -10.384 -7.343 1.00 82.81 192 ALA A O 1
ATOM 1405 N N . ALA A 1 193 ? -8.774 -10.645 -5.462 1.00 87.06 193 ALA A N 1
ATOM 1406 C CA . ALA A 1 193 ? -7.960 -11.719 -4.903 1.00 87.06 193 ALA A CA 1
ATOM 1407 C C . ALA A 1 193 ? -8.402 -13.131 -5.333 1.00 87.06 193 ALA A C 1
ATOM 1409 O O . ALA A 1 193 ? -7.791 -14.120 -4.914 1.00 87.06 193 ALA A O 1
ATOM 1410 N N . GLU A 1 194 ? -9.434 -13.256 -6.174 1.00 81.69 194 GLU A N 1
ATOM 1411 C CA . GLU A 1 194 ? -9.877 -14.551 -6.685 1.00 81.69 194 GLU A CA 1
ATOM 1412 C C . GLU A 1 194 ? -8.744 -15.266 -7.438 1.00 81.69 194 GLU A C 1
ATOM 1414 O O . GLU A 1 194 ? -8.029 -14.696 -8.269 1.00 81.69 194 GLU A O 1
ATOM 1419 N N . GLY A 1 195 ? -8.550 -16.540 -7.094 1.00 82.25 195 GLY A N 1
ATOM 1420 C CA . GLY A 1 195 ? -7.482 -17.380 -7.637 1.00 82.25 195 GLY A CA 1
ATOM 1421 C C . GLY A 1 195 ? -6.138 -17.308 -6.902 1.00 82.25 195 GLY A C 1
ATOM 1422 O O . GLY A 1 195 ? -5.294 -18.160 -7.164 1.00 82.25 195 GLY A O 1
ATOM 1423 N N . ASP A 1 196 ? -5.933 -16.384 -5.951 1.00 89.69 196 ASP A N 1
ATOM 1424 C CA . ASP A 1 196 ? -4.697 -16.321 -5.157 1.00 89.69 196 ASP A CA 1
ATOM 1425 C C . ASP A 1 196 ? -4.970 -16.535 -3.660 1.00 89.69 196 ASP A C 1
ATOM 1427 O O . ASP A 1 196 ? -5.551 -15.697 -2.966 1.00 89.69 196 ASP A O 1
ATOM 1431 N N . ALA A 1 197 ? -4.576 -17.703 -3.145 1.00 90.38 197 ALA A N 1
ATOM 1432 C CA . ALA A 1 197 ? -4.775 -18.048 -1.738 1.00 90.38 197 ALA A CA 1
ATOM 1433 C C . ALA A 1 197 ? -3.978 -17.140 -0.790 1.00 90.38 197 ALA A C 1
ATOM 1435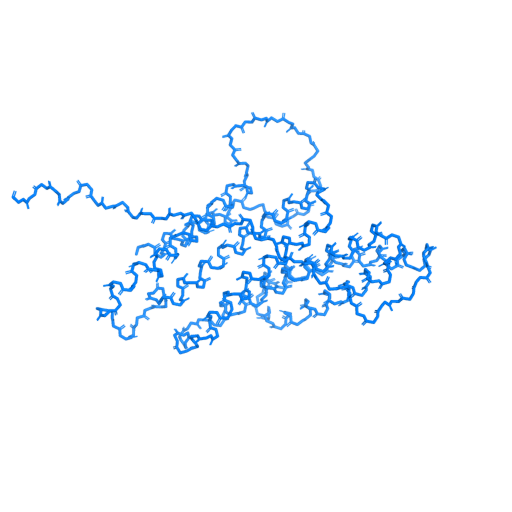 O O . ALA A 1 197 ? -4.464 -16.838 0.299 1.00 90.38 197 ALA A O 1
ATOM 1436 N N . SER A 1 198 ? -2.799 -16.668 -1.211 1.00 90.81 198 SER A N 1
ATOM 1437 C CA . SER A 1 198 ? -1.956 -15.803 -0.383 1.00 90.81 198 SER A CA 1
ATOM 1438 C C . SER A 1 198 ? -2.595 -14.427 -0.193 1.00 90.81 198 SER A C 1
ATOM 1440 O O . SER A 1 198 ? -2.676 -13.929 0.927 1.00 90.81 198 SER A O 1
ATOM 1442 N N . TRP A 1 199 ? -3.157 -13.848 -1.258 1.00 92.75 199 TRP A N 1
ATOM 1443 C CA . TRP A 1 199 ? -3.832 -12.549 -1.187 1.00 92.75 199 TRP A CA 1
ATOM 1444 C C . TRP A 1 199 ? -5.108 -12.615 -0.351 1.00 92.75 199 TRP A C 1
ATOM 1446 O O . TRP A 1 199 ? -5.353 -11.730 0.468 1.00 92.75 199 TRP A O 1
ATOM 1456 N N . ARG A 1 200 ? -5.890 -13.692 -0.492 1.00 91.88 200 ARG A N 1
ATOM 1457 C CA . ARG A 1 200 ? -7.075 -13.917 0.350 1.00 91.88 200 ARG A CA 1
ATOM 1458 C C . ARG A 1 200 ? -6.718 -14.073 1.825 1.00 91.88 200 ARG A C 1
ATOM 1460 O O . ARG A 1 200 ? -7.435 -13.536 2.661 1.00 91.88 200 ARG A O 1
ATOM 1467 N N . ALA A 1 201 ? -5.623 -14.765 2.142 1.00 91.81 201 ALA A N 1
ATOM 1468 C CA . ALA A 1 201 ? -5.163 -14.913 3.521 1.00 91.81 201 ALA A CA 1
ATOM 1469 C C . ALA A 1 201 ? -4.810 -13.554 4.147 1.00 91.81 201 ALA A C 1
ATOM 1471 O O . ALA A 1 201 ? -5.269 -13.260 5.247 1.00 91.81 201 ALA A O 1
ATOM 1472 N N . VAL A 1 202 ? -4.086 -12.692 3.422 1.00 92.31 202 VAL A N 1
ATOM 1473 C CA . VAL A 1 202 ? -3.734 -11.339 3.895 1.00 92.31 202 VAL A CA 1
ATOM 1474 C C . VAL A 1 202 ? -4.977 -10.467 4.092 1.00 92.31 202 VAL A C 1
ATOM 1476 O O . VAL A 1 202 ? -5.109 -9.814 5.125 1.00 92.31 202 VAL A O 1
ATOM 1479 N N . ILE A 1 203 ? -5.917 -10.474 3.139 1.00 93.50 203 ILE A N 1
ATOM 1480 C CA . ILE A 1 203 ? -7.172 -9.711 3.263 1.00 93.50 203 ILE A CA 1
ATOM 1481 C C . ILE A 1 203 ? -8.005 -10.225 4.445 1.00 93.50 203 ILE A C 1
ATOM 1483 O O . ILE A 1 203 ? -8.552 -9.426 5.202 1.00 93.50 203 ILE A O 1
ATOM 1487 N N . GLY A 1 204 ? -8.074 -11.546 4.632 1.00 93.06 204 GLY A N 1
ATOM 1488 C CA . GLY A 1 204 ? -8.770 -12.166 5.758 1.00 93.06 204 GLY A CA 1
ATOM 1489 C C . GLY A 1 204 ? -8.150 -11.809 7.109 1.00 93.06 204 GLY A C 1
ATOM 1490 O O . GLY A 1 204 ? -8.881 -11.475 8.039 1.00 93.06 204 GLY A O 1
ATOM 1491 N N . ALA A 1 205 ? -6.819 -11.816 7.209 1.00 92.31 205 ALA A N 1
ATOM 1492 C CA . ALA A 1 205 ? -6.106 -11.414 8.420 1.00 92.31 205 ALA A CA 1
ATOM 1493 C C . ALA A 1 205 ? -6.356 -9.937 8.763 1.00 92.31 205 ALA A C 1
ATOM 1495 O O . ALA A 1 205 ? -6.651 -9.611 9.911 1.00 92.31 205 ALA A O 1
ATOM 1496 N N . GLU A 1 206 ? -6.318 -9.048 7.765 1.00 93.81 206 GLU A N 1
ATOM 1497 C CA . GLU A 1 206 ? -6.612 -7.626 7.972 1.00 93.81 206 GLU A CA 1
ATOM 1498 C C . GLU A 1 206 ? -8.075 -7.397 8.383 1.00 93.81 206 GLU A C 1
ATOM 1500 O O . GLU A 1 206 ? -8.347 -6.581 9.262 1.00 93.81 206 GLU A O 1
ATOM 1505 N N . ALA A 1 207 ? -9.018 -8.139 7.793 1.00 94.06 207 ALA A N 1
ATOM 1506 C CA . ALA A 1 207 ? -10.427 -8.076 8.174 1.00 94.06 207 ALA A CA 1
ATOM 1507 C C . ALA A 1 207 ? -10.656 -8.558 9.617 1.00 94.06 207 ALA A C 1
ATOM 1509 O O . ALA A 1 207 ? -11.433 -7.945 10.348 1.00 94.06 207 ALA A O 1
ATOM 1510 N N . ALA A 1 208 ? -9.961 -9.616 10.045 1.00 94.69 208 ALA A N 1
ATOM 1511 C CA . ALA A 1 208 ? -10.031 -10.112 11.417 1.00 94.69 208 ALA A CA 1
ATOM 1512 C C . ALA A 1 208 ? -9.467 -9.097 12.427 1.00 94.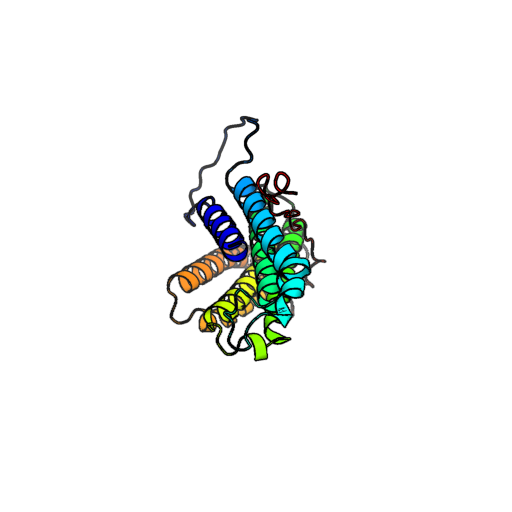69 208 ALA A C 1
ATOM 1514 O O . ALA A 1 208 ? -10.093 -8.844 13.454 1.00 94.69 208 ALA A O 1
ATOM 1515 N N . ASP A 1 209 ? -8.327 -8.469 12.125 1.00 93.19 209 ASP A N 1
ATOM 1516 C CA . ASP A 1 209 ? -7.746 -7.423 12.978 1.00 93.19 209 ASP A CA 1
ATOM 1517 C C . ASP A 1 209 ? -8.651 -6.177 13.060 1.00 93.19 209 ASP A C 1
ATOM 1519 O O . ASP A 1 209 ? -8.887 -5.616 14.134 1.00 93.19 209 ASP A O 1
ATOM 1523 N N . LEU A 1 210 ? -9.248 -5.777 11.934 1.00 94.88 210 LEU A N 1
ATOM 1524 C CA . LEU A 1 210 ? -10.231 -4.695 11.889 1.00 94.88 210 LEU A CA 1
ATOM 1525 C C . LEU A 1 210 ? -11.474 -5.005 12.736 1.00 94.88 210 LEU A C 1
ATOM 1527 O O . LEU A 1 210 ? -11.985 -4.112 13.413 1.00 94.88 210 LEU A O 1
ATOM 1531 N N . GLU A 1 211 ? -11.943 -6.253 12.746 1.00 94.81 211 GLU A N 1
ATOM 1532 C CA . GLU A 1 211 ? -13.082 -6.669 13.569 1.00 94.81 211 GLU A CA 1
ATOM 1533 C C . GLU A 1 211 ? -12.792 -6.489 15.066 1.00 94.81 211 GLU A C 1
ATOM 1535 O O . GLU A 1 211 ? -13.644 -6.001 15.811 1.00 94.81 211 GLU A O 1
ATOM 1540 N N . VAL A 1 212 ? -11.565 -6.778 15.511 1.00 94.38 212 VAL A N 1
ATOM 1541 C CA . VAL A 1 212 ? -11.140 -6.549 16.903 1.00 94.38 212 VAL A CA 1
ATOM 1542 C C . VAL A 1 212 ? -11.191 -5.062 17.270 1.00 94.38 212 VAL A C 1
ATOM 1544 O O . VAL A 1 212 ? -11.587 -4.708 18.384 1.00 94.38 212 VAL A O 1
ATOM 1547 N N . VAL A 1 213 ? -10.800 -4.164 16.360 1.00 92.62 213 VAL A N 1
ATOM 1548 C CA . VAL A 1 213 ? -10.938 -2.707 16.558 1.00 92.62 213 VAL A CA 1
ATOM 1549 C C . VAL A 1 213 ? -12.415 -2.309 16.584 1.00 92.62 213 VAL A C 1
ATOM 1551 O O . VAL A 1 213 ? -12.848 -1.613 17.504 1.00 92.62 213 VAL A O 1
ATOM 1554 N N . ARG A 1 214 ? -13.212 -2.804 15.630 1.00 94.06 214 ARG A N 1
ATOM 1555 C CA . ARG A 1 214 ? -14.645 -2.505 15.521 1.00 94.06 214 ARG A CA 1
ATOM 1556 C C . ARG A 1 214 ? -15.413 -2.896 16.777 1.00 94.06 214 ARG A C 1
ATOM 1558 O O . ARG A 1 214 ? -16.164 -2.073 17.287 1.00 94.06 214 ARG A O 1
ATOM 1565 N N . LEU A 1 215 ? -15.202 -4.100 17.309 1.00 92.94 215 LEU A N 1
ATOM 1566 C CA . LEU A 1 215 ? -15.874 -4.569 18.526 1.00 92.94 215 LEU A CA 1
ATOM 1567 C C . LEU A 1 215 ? -15.539 -3.702 19.746 1.00 92.94 215 LEU A C 1
ATOM 1569 O O . LEU A 1 215 ? -16.399 -3.466 20.597 1.00 92.94 215 LEU A O 1
ATOM 1573 N N . ARG A 1 216 ? -14.305 -3.187 19.830 1.00 90.81 216 ARG A N 1
ATOM 1574 C CA . ARG A 1 216 ? -13.909 -2.242 20.885 1.00 90.81 216 ARG A CA 1
ATOM 1575 C C . ARG A 1 216 ? -14.627 -0.901 20.728 1.00 90.81 216 ARG A C 1
ATOM 1577 O O . ARG A 1 216 ? -15.194 -0.416 21.705 1.00 90.81 216 ARG A O 1
ATOM 1584 N N . CYS A 1 217 ? -14.663 -0.348 19.514 1.00 89.12 217 CYS A N 1
ATOM 1585 C CA . CYS A 1 217 ? -15.414 0.874 19.213 1.00 89.12 217 CYS A CA 1
ATOM 1586 C C . CYS A 1 217 ? -16.917 0.714 19.500 1.00 89.12 217 CYS A C 1
ATOM 1588 O O . CYS A 1 217 ? -17.494 1.576 20.157 1.00 89.12 217 CYS A O 1
ATOM 1590 N N . ASP A 1 218 ? -17.534 -0.395 19.082 1.00 90.88 218 ASP A N 1
ATOM 1591 C CA . ASP A 1 218 ? -18.963 -0.671 19.288 1.00 90.88 218 ASP A CA 1
ATOM 1592 C C . ASP A 1 218 ? -19.313 -0.779 20.775 1.00 90.88 218 ASP A C 1
ATOM 1594 O O . ASP A 1 218 ? -20.285 -0.176 21.238 1.00 90.88 218 ASP A O 1
ATOM 1598 N N . LYS A 1 219 ? -18.481 -1.484 21.554 1.00 91.06 219 LYS A N 1
ATOM 1599 C CA . LYS A 1 219 ? -18.646 -1.579 23.007 1.00 91.06 219 LYS A CA 1
ATOM 1600 C C . LYS A 1 219 ? -18.599 -0.196 23.650 1.00 91.06 219 LYS A C 1
ATOM 1602 O O . LYS A 1 219 ? -19.544 0.179 24.334 1.00 91.06 219 LYS A O 1
ATOM 1607 N N . GLU A 1 220 ? -17.546 0.586 23.411 1.00 88.88 220 GLU A N 1
ATOM 1608 C CA . GLU A 1 220 ? -17.427 1.933 23.984 1.00 88.88 220 GLU A CA 1
ATOM 1609 C C . GLU A 1 220 ? -18.584 2.845 23.552 1.00 88.88 220 GLU A C 1
ATOM 1611 O O . GLU A 1 220 ? -19.179 3.544 24.378 1.00 88.88 220 GLU A O 1
ATOM 1616 N N . ARG A 1 221 ? -18.970 2.790 22.274 1.00 92.12 221 ARG A N 1
ATOM 1617 C CA . ARG A 1 221 ? -20.084 3.566 21.734 1.00 92.12 221 ARG A CA 1
ATOM 1618 C C . ARG A 1 221 ? -21.410 3.217 22.407 1.00 92.12 221 ARG A C 1
ATOM 1620 O O . ARG A 1 221 ? -22.155 4.133 22.740 1.00 92.12 221 ARG A O 1
ATOM 1627 N N . LYS A 1 222 ? -21.717 1.932 22.604 1.00 91.75 222 LYS A N 1
ATOM 1628 C CA . LYS A 1 222 ? -22.992 1.473 23.182 1.00 91.75 222 LYS A CA 1
ATOM 1629 C C . LYS A 1 222 ? -23.045 1.576 24.701 1.00 91.75 222 LYS A C 1
ATOM 1631 O O . LYS A 1 222 ? -24.112 1.858 25.229 1.00 91.75 222 LYS A O 1
ATOM 1636 N N . THR A 1 223 ? -21.941 1.307 25.399 1.00 90.69 223 THR A N 1
ATOM 1637 C CA . THR A 1 223 ? -21.953 1.156 26.865 1.00 90.69 223 THR A CA 1
ATOM 1638 C C . THR A 1 223 ? -21.392 2.356 27.615 1.00 90.69 223 THR A C 1
ATOM 1640 O O . THR A 1 223 ? -21.723 2.538 28.783 1.00 90.69 223 THR A O 1
ATOM 1643 N N . VAL A 1 224 ? -20.510 3.146 26.991 1.00 88.62 224 VAL A N 1
ATOM 1644 C CA . VAL A 1 224 ? -19.860 4.298 27.641 1.00 88.62 224 VAL A CA 1
ATOM 1645 C C . VAL A 1 224 ? -20.468 5.604 27.145 1.00 88.62 224 VAL A C 1
ATOM 1647 O O . VAL A 1 224 ? -20.907 6.417 27.953 1.00 88.62 224 VAL A O 1
ATOM 1650 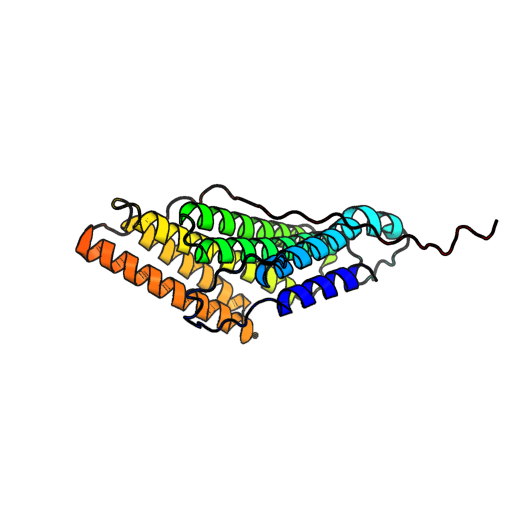N N . TYR A 1 225 ? -20.505 5.802 25.826 1.00 88.88 225 TYR A N 1
ATOM 1651 C CA . TYR A 1 225 ? -20.845 7.104 25.239 1.00 88.88 225 TYR A CA 1
ATOM 1652 C C . TYR A 1 225 ? -22.282 7.221 24.727 1.00 88.88 225 TYR A C 1
ATOM 1654 O O . TYR A 1 225 ? -22.742 8.334 24.488 1.00 88.88 225 TYR A O 1
ATOM 1662 N N . TYR A 1 226 ? -22.984 6.100 24.548 1.00 90.00 226 TYR A N 1
ATOM 1663 C CA . TYR A 1 226 ? -24.355 6.027 24.025 1.00 90.00 226 TYR A CA 1
ATOM 1664 C C . TYR A 1 226 ? -24.563 6.812 22.718 1.00 90.00 226 TYR A C 1
ATOM 1666 O O . TYR A 1 226 ? -25.585 7.467 22.518 1.00 90.00 226 TYR A O 1
ATOM 1674 N N . GLN A 1 227 ? -23.583 6.756 21.811 1.00 88.94 227 GLN A N 1
ATOM 1675 C CA . GLN A 1 227 ? -23.642 7.477 20.537 1.00 88.94 227 GLN A CA 1
ATOM 1676 C C . GLN A 1 227 ? -24.291 6.631 19.439 1.00 88.94 227 GLN A C 1
ATOM 1678 O O . GLN A 1 227 ? -24.149 5.404 19.379 1.00 88.94 227 GLN A O 1
ATOM 1683 N N . THR A 1 228 ? -24.984 7.292 18.519 1.00 91.44 228 THR A N 1
ATOM 1684 C CA . THR A 1 228 ? -25.407 6.673 17.262 1.00 91.44 228 THR A CA 1
ATOM 1685 C C . THR A 1 228 ? -24.215 6.539 16.316 1.00 91.44 228 THR A C 1
ATOM 1687 O O . THR A 1 228 ? -23.212 7.242 16.446 1.00 91.44 228 THR A O 1
ATOM 1690 N N . ILE A 1 229 ? -24.305 5.608 15.368 1.00 91.50 229 ILE A N 1
ATOM 1691 C CA . ILE A 1 229 ? -23.302 5.485 14.307 1.00 91.50 229 ILE A CA 1
ATOM 1692 C C . ILE A 1 229 ? -23.427 6.717 13.405 1.00 91.50 229 ILE A C 1
ATOM 1694 O O . ILE A 1 229 ? -24.535 7.091 13.006 1.00 91.50 229 ILE A O 1
ATOM 1698 N N . ALA A 1 230 ? -22.302 7.365 13.106 1.00 90.06 230 ALA A N 1
ATOM 1699 C CA . ALA A 1 230 ? -22.285 8.491 12.183 1.00 90.06 230 ALA A CA 1
ATOM 1700 C C . ALA A 1 230 ? -22.650 8.024 10.763 1.00 90.06 230 ALA A C 1
ATOM 1702 O O . ALA A 1 230 ? -22.357 6.898 10.373 1.00 90.06 230 ALA A O 1
ATOM 1703 N N . LYS A 1 231 ? -23.275 8.898 9.964 1.00 88.06 231 LYS A N 1
ATOM 1704 C CA . LYS A 1 231 ? -23.641 8.563 8.574 1.00 88.06 231 LYS A CA 1
ATOM 1705 C C . LYS A 1 231 ? -22.425 8.314 7.678 1.00 88.06 231 LYS A C 1
ATOM 1707 O O . LYS A 1 231 ? -22.547 7.604 6.688 1.00 88.06 231 LYS A O 1
ATOM 1712 N N . SER A 1 232 ? -21.296 8.930 8.007 1.00 85.50 232 SER A N 1
ATOM 1713 C CA . SER A 1 232 ? -20.031 8.792 7.296 1.00 85.50 232 SER A CA 1
ATOM 1714 C C . SER A 1 232 ? -18.877 8.827 8.290 1.00 85.50 232 SER A C 1
ATOM 1716 O O . SER A 1 232 ? -18.988 9.444 9.359 1.00 85.50 232 SER A O 1
ATOM 1718 N N . ALA A 1 233 ? -17.767 8.186 7.929 1.00 87.25 233 ALA A N 1
ATOM 1719 C CA . ALA A 1 233 ? -16.510 8.369 8.635 1.00 87.25 233 ALA A CA 1
ATOM 1720 C C . ALA A 1 233 ? -16.036 9.836 8.556 1.00 87.25 233 ALA A C 1
ATOM 1722 O O . ALA A 1 233 ? -16.464 10.581 7.664 1.00 87.25 233 ALA A O 1
ATOM 1723 N N . PRO A 1 234 ? -15.159 10.270 9.476 1.00 88.69 234 PRO A N 1
ATOM 1724 C CA . PRO A 1 234 ? -14.427 11.520 9.321 1.00 88.69 234 PRO A CA 1
ATOM 1725 C C . PRO A 1 234 ? -13.565 11.499 8.062 1.00 88.69 234 PRO A C 1
ATOM 1727 O O . PRO A 1 234 ? -13.122 10.439 7.613 1.00 88.69 234 PRO A O 1
ATOM 1730 N N . ASP A 1 235 ? -13.268 12.687 7.544 1.00 92.00 235 ASP A N 1
ATOM 1731 C CA . ASP A 1 235 ? -12.326 12.819 6.443 1.00 92.00 235 ASP A CA 1
ATOM 1732 C C . ASP A 1 235 ? -10.943 12.301 6.854 1.00 92.00 235 ASP A C 1
ATOM 1734 O O . ASP A 1 235 ? -10.457 12.540 7.965 1.00 92.00 235 ASP A O 1
ATOM 1738 N N . LEU A 1 236 ? -10.296 11.583 5.934 1.00 93.06 236 LEU A N 1
ATOM 1739 C CA . LEU A 1 236 ? -8.925 11.134 6.135 1.00 93.06 236 LEU A CA 1
ATOM 1740 C C . LEU A 1 236 ? -7.996 12.355 6.265 1.00 93.06 236 LEU A C 1
ATOM 1742 O O . LEU A 1 236 ? -8.139 13.323 5.513 1.00 93.06 236 LEU A O 1
ATOM 1746 N N . PRO A 1 237 ? -7.021 12.321 7.190 1.00 94.69 237 PRO A N 1
ATOM 1747 C CA . PRO A 1 237 ? -6.078 13.415 7.355 1.00 94.69 237 PRO A CA 1
ATOM 1748 C C . PRO A 1 237 ? -5.163 13.542 6.135 1.00 94.69 237 PRO A C 1
ATOM 1750 O O . PRO A 1 237 ? -5.018 12.615 5.336 1.00 94.69 237 PRO A O 1
ATOM 1753 N N . ALA A 1 238 ? -4.474 14.682 6.040 1.00 95.31 238 ALA A N 1
ATOM 1754 C CA . ALA A 1 238 ? -3.516 14.921 4.971 1.00 95.31 238 ALA A CA 1
ATOM 1755 C C . ALA A 1 238 ? -2.441 13.809 4.910 1.00 95.31 238 ALA A C 1
ATOM 1757 O O . ALA A 1 238 ? -1.949 13.355 5.959 1.00 95.31 238 ALA A O 1
ATOM 1758 N N . PRO A 1 239 ? -2.058 13.382 3.695 1.00 96.12 239 PRO A N 1
ATOM 1759 C CA . PRO A 1 239 ? -1.043 12.359 3.484 1.00 96.12 239 PRO A CA 1
ATOM 1760 C C . PRO A 1 239 ? 0.314 12.798 4.034 1.00 96.12 239 PRO A C 1
ATOM 1762 O O . PRO A 1 239 ? 0.733 13.949 3.896 1.00 96.12 239 PRO A O 1
ATOM 1765 N N . LYS A 1 240 ? 1.059 11.850 4.607 1.00 96.94 240 LYS A N 1
ATOM 1766 C CA . LYS A 1 240 ? 2.445 12.071 5.029 1.00 96.94 240 LYS A CA 1
ATOM 1767 C C . LYS A 1 240 ? 3.369 11.023 4.426 1.00 96.94 240 LYS A C 1
ATOM 1769 O O . LYS A 1 240 ? 3.549 9.942 4.982 1.00 96.94 240 LYS A O 1
ATOM 1774 N N . VAL A 1 241 ? 4.002 11.363 3.307 1.00 96.44 241 VAL A N 1
ATOM 1775 C CA . VAL A 1 241 ? 5.000 10.511 2.647 1.00 96.44 241 VAL A CA 1
ATOM 1776 C C . VAL A 1 241 ? 6.395 10.831 3.184 1.00 96.44 241 VAL A C 1
ATOM 1778 O O . VAL A 1 241 ? 6.871 11.960 3.075 1.00 96.44 241 VAL A O 1
ATOM 1781 N N . LEU A 1 242 ? 7.059 9.837 3.778 1.00 94.88 242 LEU A N 1
ATOM 1782 C CA . LEU A 1 242 ? 8.408 9.989 4.344 1.00 94.88 242 LEU A CA 1
ATOM 1783 C C . LEU A 1 242 ? 9.499 9.396 3.452 1.00 94.88 242 LEU A C 1
ATOM 1785 O O . LEU A 1 242 ? 10.675 9.741 3.580 1.00 94.88 242 LEU A O 1
ATOM 1789 N N . VAL A 1 243 ? 9.122 8.488 2.560 1.00 96.19 243 VAL A N 1
ATOM 1790 C CA . VAL A 1 243 ? 10.057 7.769 1.700 1.00 96.19 243 VAL A CA 1
ATOM 1791 C C . VAL A 1 243 ? 10.292 8.514 0.391 1.00 96.19 243 VAL A C 1
ATOM 1793 O O . VAL A 1 243 ? 9.389 9.110 -0.188 1.00 96.19 243 VAL A O 1
ATOM 1796 N N . LYS A 1 244 ? 11.538 8.473 -0.083 1.00 97.06 244 LYS A N 1
ATOM 1797 C CA . LYS A 1 244 ? 11.954 9.014 -1.383 1.00 97.06 244 LYS A CA 1
ATOM 1798 C C . LYS A 1 244 ? 12.903 8.034 -2.071 1.00 97.06 244 LYS A C 1
ATOM 1800 O O . LYS A 1 244 ? 13.647 7.354 -1.344 1.00 97.06 244 LYS A O 1
ATOM 1805 N N . PRO A 1 245 ? 12.926 7.987 -3.418 1.00 96.62 245 PRO A N 1
ATOM 1806 C CA . PRO A 1 245 ? 13.904 7.199 -4.157 1.00 96.62 245 PRO A CA 1
ATOM 1807 C C . PRO A 1 245 ? 15.320 7.563 -3.713 1.00 96.62 245 PRO A C 1
ATOM 1809 O O . PRO A 1 245 ? 15.640 8.741 -3.537 1.00 96.62 245 PRO A O 1
ATOM 1812 N N . GLN A 1 246 ? 16.165 6.561 -3.492 1.00 96.31 246 GLN A N 1
ATOM 1813 C CA . GLN A 1 246 ? 17.587 6.806 -3.278 1.00 96.31 246 GLN A CA 1
ATOM 1814 C C . GLN A 1 246 ? 18.253 6.992 -4.648 1.00 96.31 246 GLN A C 1
ATOM 1816 O O . GLN A 1 246 ? 18.099 6.106 -5.482 1.00 96.31 246 GLN A O 1
ATOM 1821 N N . PRO A 1 247 ? 19.006 8.078 -4.904 1.00 94.31 247 PRO A N 1
ATOM 1822 C CA . PRO A 1 247 ? 19.644 8.282 -6.200 1.00 94.31 247 PRO A CA 1
ATOM 1823 C C . PRO A 1 247 ? 20.485 7.072 -6.618 1.00 94.31 247 PRO A C 1
ATOM 1825 O O . PRO A 1 247 ? 21.339 6.606 -5.860 1.00 94.31 247 PRO A O 1
ATOM 1828 N N . TYR A 1 248 ? 20.227 6.566 -7.823 1.00 93.75 248 TYR A N 1
ATOM 1829 C CA . TYR A 1 248 ? 20.998 5.490 -8.429 1.00 93.75 248 TYR A CA 1
ATOM 1830 C C . TYR A 1 248 ? 21.932 6.062 -9.492 1.00 93.75 248 TYR A C 1
ATOM 1832 O O . TYR A 1 248 ? 21.505 6.800 -10.379 1.00 93.75 248 TYR A O 1
ATOM 1840 N N . ALA A 1 249 ? 23.203 5.683 -9.411 1.00 88.06 249 ALA A N 1
ATOM 1841 C CA . ALA A 1 249 ? 24.180 5.904 -10.461 1.00 88.06 249 ALA A CA 1
ATOM 1842 C C . ALA A 1 249 ? 24.724 4.533 -10.883 1.00 88.06 249 ALA A C 1
ATOM 1844 O O . ALA A 1 249 ? 25.261 3.816 -10.032 1.00 88.06 249 ALA A O 1
ATOM 1845 N N . PRO A 1 250 ? 24.583 4.125 -12.158 1.00 83.19 250 PRO A N 1
ATOM 1846 C CA . PRO A 1 250 ? 25.275 2.937 -12.633 1.00 83.19 250 PRO A CA 1
ATOM 1847 C C . PRO A 1 250 ? 26.782 3.178 -12.506 1.00 83.19 250 PRO A C 1
ATOM 1849 O O . PRO A 1 250 ? 27.259 4.262 -12.843 1.00 83.19 250 PRO A O 1
ATOM 1852 N N . MET A 1 251 ? 27.540 2.185 -12.031 1.00 70.94 251 MET A N 1
ATOM 1853 C CA . MET A 1 251 ? 28.999 2.262 -12.101 1.00 70.94 251 MET A CA 1
ATOM 1854 C C . MET A 1 251 ? 29.390 2.300 -13.581 1.00 70.94 251 MET A C 1
ATOM 1856 O O . MET A 1 251 ? 29.350 1.282 -14.269 1.00 70.94 251 MET A O 1
ATOM 1860 N N . ALA A 1 252 ? 29.704 3.488 -14.094 1.00 57.06 252 ALA A N 1
ATOM 1861 C CA . ALA A 1 252 ? 30.358 3.622 -15.384 1.00 57.06 252 ALA A CA 1
ATOM 1862 C C . ALA A 1 252 ? 31.714 2.909 -15.284 1.00 57.06 252 ALA A C 1
ATOM 1864 O O . ALA A 1 252 ? 32.457 3.121 -14.327 1.00 57.06 252 ALA A O 1
ATOM 1865 N N . GLY A 1 253 ? 31.998 2.007 -16.222 1.00 45.19 253 GLY A N 1
ATOM 1866 C CA . GLY A 1 253 ? 33.154 1.122 -16.151 1.00 45.19 253 GLY A CA 1
ATOM 1867 C C . GLY A 1 253 ? 34.479 1.865 -15.966 1.00 45.19 253 GLY A C 1
ATOM 1868 O O . GLY A 1 253 ? 34.837 2.722 -16.768 1.00 45.19 253 GLY A O 1
ATOM 1869 N N . GLN A 1 254 ? 35.274 1.420 -14.994 1.00 40.88 254 GLN A N 1
ATOM 1870 C CA . GLN A 1 254 ? 36.725 1.646 -14.921 1.00 40.88 254 GLN A CA 1
ATOM 1871 C C . GLN A 1 254 ? 37.500 0.929 -16.059 1.00 40.88 254 GLN A C 1
ATOM 1873 O O . GLN A 1 254 ? 38.675 0.623 -15.911 1.00 40.88 254 GLN A O 1
ATOM 1878 N N . GLY A 1 255 ? 36.863 0.626 -17.197 1.00 40.69 255 GLY A N 1
ATOM 1879 C CA . GLY A 1 255 ? 37.410 -0.245 -18.246 1.00 40.69 255 GLY A CA 1
ATOM 1880 C C . GLY A 1 255 ? 37.502 0.359 -19.648 1.00 40.69 255 GLY A C 1
ATOM 1881 O O . GLY A 1 255 ? 37.860 -0.360 -20.570 1.00 40.69 255 GLY A O 1
ATOM 1882 N N . ALA A 1 256 ? 37.178 1.640 -19.851 1.00 39.22 256 ALA A N 1
ATOM 1883 C CA . ALA A 1 256 ? 37.173 2.246 -21.193 1.00 39.22 256 ALA A CA 1
ATOM 1884 C C . ALA A 1 256 ? 37.831 3.639 -21.250 1.00 39.22 256 ALA A C 1
ATOM 1886 O O . ALA A 1 256 ? 37.435 4.479 -22.048 1.00 39.22 256 ALA A O 1
ATOM 1887 N N . ALA A 1 257 ? 38.830 3.889 -20.399 1.00 36.28 257 ALA A N 1
ATOM 1888 C CA . ALA A 1 257 ? 39.640 5.115 -20.411 1.00 36.28 257 ALA A CA 1
ATOM 1889 C C . ALA A 1 257 ? 41.142 4.816 -20.606 1.00 36.28 257 ALA A C 1
ATOM 1891 O O . ALA A 1 257 ? 41.993 5.469 -20.013 1.00 36.28 257 ALA A O 1
ATOM 1892 N N . GLY A 1 258 ? 41.464 3.794 -21.407 1.00 35.12 258 GLY A N 1
ATOM 1893 C CA . GLY A 1 258 ? 42.839 3.361 -21.686 1.00 35.12 258 GLY A CA 1
ATOM 1894 C C . GLY A 1 258 ? 43.036 2.805 -23.097 1.00 35.12 258 GLY A C 1
ATOM 1895 O O . GLY A 1 258 ? 43.821 1.883 -23.281 1.00 35.12 258 GLY A O 1
ATOM 1896 N N . ALA A 1 259 ? 42.284 3.310 -24.075 1.00 36.53 259 ALA A N 1
ATOM 1897 C CA . ALA A 1 259 ? 42.496 3.008 -25.489 1.00 36.53 259 ALA A CA 1
ATOM 1898 C C . ALA A 1 259 ? 42.078 4.215 -26.342 1.00 36.53 259 ALA A C 1
ATOM 1900 O O . ALA A 1 259 ? 40.995 4.235 -26.926 1.00 36.53 259 ALA A O 1
ATOM 1901 N N . ALA A 1 260 ? 42.924 5.241 -26.340 1.00 34.09 260 ALA A N 1
ATOM 1902 C CA . ALA A 1 260 ? 43.015 6.266 -27.373 1.00 34.09 260 ALA A CA 1
ATOM 1903 C C . ALA A 1 260 ? 44.467 6.746 -27.419 1.00 34.09 260 ALA A C 1
ATOM 1905 O O . ALA A 1 260 ? 45.024 6.971 -26.320 1.00 34.09 260 ALA A O 1
#

Foldseek 3Di:
DLLVVLVVLQVVLVVLDDPPDPDPDDPDDDDPDPDDHSLRSSLVSLLQSLQSLQCCLPPNLVVCVVVDDPPDDLSSDSLSSLLSSLVSLLVSLVSVLVVCVVVVHQLLVSLQSLVQSLVSLVSSLVSCVVPVVSCPVPDCLSNLVSLLSNLLSQLSSLLSLLVNLVVVLVRLLLSLQSLVVSVVSLVVSCVSCPPPPVSNVVSVVSNVVSVVSNVVSVCCCVPPRVDHRDPHHDDRDHHDRPRHRDHDDPPDDPPPPPDD

InterPro domains:
  IPR038499 BRO1 domain superfamily [G3DSA:1.25.40.280] (2-254)
  IPR038898 BRO1 domain-containing protein BROX [PTHR23032] (38-250)

pLDDT: mean 86.18, std 17.02, range [31.03, 98.5]

Sequence (260 aa):
AAFLYGGCLRALALQQLPPDSPSEQDAGSGEAGAGAGPLAEAVTLLRRAAGVYDWLAVWGLPRVAAKLPADRPAELLISMGKTMTQVCLAEAQAVTAHRAGQRRSGAGLVTSLWVGCWELWEAGAKTLKDNTADFNTVSDRLRRFLAIGGALARARALKWLAEDCRANKMQAGQGEAACLDAVAVLSTCTAAAEGDASWRAVIGAEAADLEVVRLRCDKERKTVYYQTIAKSAPDLPAPKVLVKPQPYAPMAGQGAAGAA

Organism: NCBI:txid1034604